Protein AF-A0A962I3P4-F1 (afdb_monomer)

Foldseek 3Di:
DQEEEEDPALVCVLVVVLVLVVSQVPPPHDDYHYHYDPVRVPDDDDDDDRDDHDDDDWFAFDPVLLVVVLVVQLVWQQEEEEFELQLPDPPNQVLVQLLCVQQVHAYEYEPNRPPSYDCPDPSYPYYQDDDPPDLVVLSQQPTQEYEYFGDDPVDPPSFFDDPPGHAYEAEHQDDDPDDNGDDHPGYGHIRRSNSSNSNSVSCGPSHYHDSVVSVD

Nearest PDB structures (foldseek):
  1ozg-assembly1_B  TM=9.060E-01  e=3.592E-16  Klebsiella pneumoniae
  5wdg-assembly1_B  TM=9.053E-01  e=4.211E-15  Klebsiella pneumoniae
  4rjk-assembly3_H-3  TM=8.988E-01  e=5.774E-15  Bacillus subtilis PY79
  7ct6-assembly1_B-2  TM=8.575E-01  e=7.192E-16  Deinococcus metallilatus
  1t9a-assembly1_B  TM=8.119E-01  e=4.362E-12  Saccharomyces cerevisiae

Sequence (216 aa):
TKMAKAVVDASAIPSIISDAFRVAEAERPGAVHLELPEDVAAEMVPEEDPVPRSRARLPQCPEASLDEAAELILAAKHPLLVVGAGANRRPAFEALDDFVRTTRIPFVTTQMGKGAVGGSHDEYLGTAALSEGDYIHKAFRQADLIVNAGHDVVEKPPFLMHQDGPKVIHVNFSQAEIDEVYFPQIELLGEIGTTFVSLTDRLRDKCRHDPSPFYA

Structure (mmCIF, N/CA/C/O backbone):
data_AF-A0A962I3P4-F1
#
_entry.id   AF-A0A962I3P4-F1
#
loop_
_atom_site.group_PDB
_atom_site.id
_atom_site.type_symbol
_atom_site.label_atom_id
_atom_site.label_alt_id
_atom_site.label_comp_id
_atom_site.label_asym_id
_atom_site.label_entity_id
_atom_site.label_seq_id
_atom_site.pdbx_PDB_ins_code
_atom_site.Cartn_x
_atom_site.Cartn_y
_atom_site.Cartn_z
_atom_site.occupancy
_atom_site.B_iso_or_equiv
_atom_site.auth_seq_id
_atom_site.auth_comp_id
_atom_site.auth_asym_id
_atom_site.auth_atom_id
_atom_site.pdbx_PDB_model_num
ATOM 1 N N . THR A 1 1 ? 0.689 -0.643 -20.181 1.00 86.06 1 THR A N 1
ATOM 2 C CA . THR A 1 1 ? 2.144 -0.607 -19.909 1.00 86.06 1 THR A CA 1
ATOM 3 C C . THR A 1 1 ? 2.480 0.731 -19.274 1.00 86.06 1 THR A C 1
ATOM 5 O O . THR A 1 1 ? 1.753 1.685 -19.511 1.00 86.06 1 THR A O 1
ATOM 8 N N . LYS A 1 2 ? 3.525 0.816 -18.442 1.00 93.88 2 LYS A N 1
ATOM 9 C CA . LYS A 1 2 ? 3.990 2.074 -17.824 1.00 93.88 2 LYS A CA 1
ATOM 10 C C . LYS A 1 2 ? 4.840 2.920 -18.769 1.00 93.88 2 LYS A C 1
ATOM 12 O O . LYS A 1 2 ? 4.887 4.135 -18.639 1.00 93.88 2 LYS A O 1
ATOM 17 N N . MET A 1 3 ? 5.512 2.265 -19.710 1.00 95.94 3 MET A N 1
ATOM 18 C CA . MET A 1 3 ? 6.265 2.900 -20.783 1.00 95.94 3 MET A CA 1
ATOM 19 C C . MET A 1 3 ? 6.159 2.036 -22.039 1.00 95.94 3 MET A C 1
ATOM 21 O O . MET A 1 3 ? 6.161 0.807 -21.952 1.00 95.94 3 MET A O 1
ATOM 25 N N . ALA A 1 4 ? 6.057 2.690 -23.191 1.00 97.50 4 ALA A N 1
ATOM 26 C CA . ALA A 1 4 ? 6.209 2.093 -24.509 1.00 97.50 4 ALA A CA 1
ATOM 27 C C . ALA A 1 4 ? 7.163 2.988 -25.309 1.00 97.50 4 ALA A C 1
ATOM 29 O O . ALA A 1 4 ? 6.902 4.187 -25.423 1.00 97.50 4 ALA A O 1
ATOM 30 N N . LYS A 1 5 ? 8.290 2.447 -25.784 1.00 96.50 5 LYS A N 1
ATOM 31 C CA . LYS A 1 5 ? 9.331 3.242 -26.451 1.00 96.50 5 LYS A CA 1
ATOM 32 C C . LYS A 1 5 ? 10.057 2.441 -27.531 1.00 96.50 5 LYS A C 1
ATOM 34 O O . LYS A 1 5 ? 10.494 1.326 -27.271 1.00 96.50 5 LYS A O 1
ATOM 39 N N . ALA A 1 6 ? 10.241 3.040 -28.704 1.00 96.88 6 ALA A N 1
ATOM 40 C CA . ALA A 1 6 ? 11.138 2.520 -29.731 1.00 96.88 6 ALA A CA 1
ATOM 41 C C . ALA A 1 6 ? 12.570 3.026 -29.508 1.00 96.88 6 ALA A C 1
ATOM 43 O O . ALA A 1 6 ? 12.786 4.202 -29.196 1.00 96.8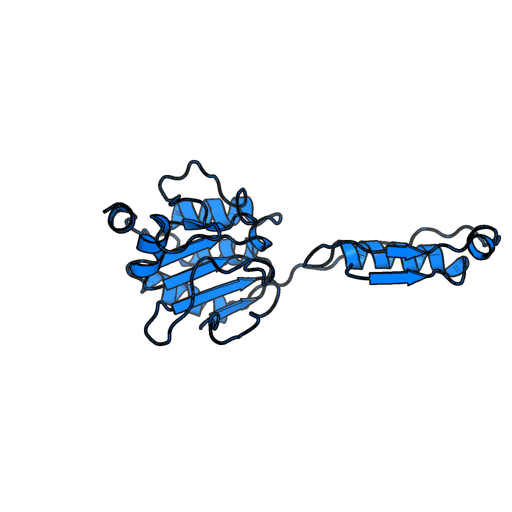8 6 ALA A O 1
ATOM 44 N N . VAL A 1 7 ? 13.544 2.131 -29.646 1.00 96.62 7 VAL A N 1
ATOM 45 C CA . VAL A 1 7 ? 14.970 2.456 -29.640 1.00 96.62 7 VAL A CA 1
ATOM 46 C C . VAL A 1 7 ? 15.341 2.923 -31.042 1.00 96.62 7 VAL A C 1
ATOM 48 O O . VAL A 1 7 ? 15.194 2.176 -31.999 1.00 96.62 7 VAL A O 1
ATOM 51 N N . VAL A 1 8 ? 15.783 4.173 -31.160 1.00 96.06 8 VAL A N 1
ATOM 52 C CA . VAL A 1 8 ? 16.093 4.815 -32.453 1.00 96.06 8 VAL A CA 1
ATOM 53 C C . VAL A 1 8 ? 17.593 5.000 -32.692 1.00 96.06 8 VAL A C 1
ATOM 55 O O . VAL A 1 8 ? 17.976 5.516 -33.731 1.00 96.06 8 VAL A O 1
ATOM 58 N N . ASP A 1 9 ? 18.419 4.643 -31.710 1.00 94.81 9 ASP A N 1
ATOM 59 C CA . ASP A 1 9 ? 19.876 4.781 -31.733 1.00 94.81 9 ASP A CA 1
ATOM 60 C C . ASP A 1 9 ? 20.485 3.696 -30.838 1.00 94.81 9 ASP A C 1
ATOM 62 O O . ASP A 1 9 ? 20.078 3.551 -29.675 1.00 94.81 9 ASP A O 1
ATOM 66 N N . ALA A 1 10 ? 21.442 2.933 -31.370 1.00 94.69 10 ALA A N 1
ATOM 67 C CA . ALA A 1 10 ? 22.053 1.830 -30.639 1.00 94.69 10 ALA A CA 1
ATOM 68 C C . ALA A 1 10 ? 22.869 2.311 -29.434 1.00 94.69 10 ALA A C 1
ATOM 70 O O . ALA A 1 10 ? 22.904 1.631 -28.405 1.00 94.69 10 ALA A O 1
ATOM 71 N N . SER A 1 11 ? 23.455 3.514 -29.503 1.00 93.50 11 SER A N 1
ATOM 72 C CA . SER A 1 11 ? 24.254 4.061 -28.396 1.00 93.50 11 SER A CA 1
ATOM 73 C C . SER A 1 11 ? 23.412 4.347 -27.142 1.00 93.50 11 SER A C 1
ATOM 75 O O . SER A 1 11 ? 23.901 4.290 -26.016 1.00 93.50 11 SER A O 1
ATOM 77 N N . ALA A 1 12 ? 22.103 4.563 -27.308 1.00 92.81 12 ALA A N 1
ATOM 78 C CA . ALA A 1 12 ? 21.184 4.830 -26.208 1.00 92.81 12 ALA A CA 1
ATOM 79 C C . ALA A 1 12 ? 20.701 3.567 -25.469 1.00 92.81 12 ALA A C 1
ATOM 81 O O . ALA A 1 12 ? 20.100 3.701 -24.394 1.00 92.81 12 ALA A O 1
ATOM 82 N N . ILE A 1 13 ? 20.941 2.358 -25.998 1.00 93.62 13 ILE A N 1
ATOM 83 C CA . ILE A 1 13 ? 20.429 1.090 -25.444 1.00 93.62 13 ILE A CA 1
ATOM 84 C C . ILE A 1 13 ? 20.726 0.941 -23.940 1.00 93.62 13 ILE A C 1
ATOM 86 O O . ILE A 1 13 ? 19.769 0.704 -23.193 1.00 93.62 13 ILE A O 1
ATOM 90 N N . PRO A 1 14 ? 21.966 1.138 -23.438 1.00 92.69 14 PRO A N 1
ATOM 91 C CA . PRO A 1 14 ? 22.261 0.968 -22.013 1.00 92.69 14 PRO A CA 1
ATOM 92 C C . PRO A 1 14 ? 21.399 1.866 -21.116 1.00 92.69 14 PRO A C 1
ATOM 94 O O . PRO A 1 14 ? 20.885 1.429 -20.082 1.00 92.69 14 PRO A O 1
ATOM 97 N N . SER A 1 15 ? 21.186 3.116 -21.537 1.00 92.19 15 SER A N 1
ATOM 98 C CA . SER A 1 15 ? 20.381 4.089 -20.795 1.00 92.19 15 SER A CA 1
ATOM 99 C C . SER A 1 15 ? 18.884 3.766 -20.836 1.00 92.19 15 SER A C 1
ATOM 101 O O . SER A 1 15 ? 18.218 3.820 -19.802 1.00 92.19 15 SER A O 1
ATOM 103 N N . ILE A 1 16 ? 18.359 3.369 -22.002 1.00 94.25 16 ILE A N 1
ATOM 104 C CA . ILE A 1 16 ? 16.937 3.050 -22.189 1.00 94.25 16 ILE A CA 1
ATOM 105 C C . ILE A 1 16 ? 16.566 1.797 -21.405 1.00 94.25 16 ILE A C 1
ATOM 107 O O . ILE A 1 16 ? 15.517 1.770 -20.766 1.00 94.25 16 ILE A O 1
ATOM 111 N N . ILE A 1 17 ? 17.426 0.778 -21.416 1.00 93.62 17 ILE A N 1
ATOM 112 C CA . ILE A 1 17 ? 17.210 -0.448 -20.647 1.00 93.62 17 ILE A CA 1
ATOM 113 C C . ILE A 1 17 ? 17.241 -0.145 -19.147 1.00 93.62 17 ILE A C 1
ATOM 115 O O . ILE A 1 17 ? 16.331 -0.557 -18.427 1.00 93.62 17 ILE A O 1
ATOM 119 N N . SER A 1 18 ? 18.228 0.622 -18.671 1.00 92.62 18 SER A N 1
ATOM 120 C CA . SER A 1 18 ? 18.308 1.000 -17.253 1.00 92.62 18 SER A CA 1
ATOM 121 C C . SER A 1 18 ? 17.068 1.786 -16.799 1.00 92.62 18 SER A C 1
ATOM 123 O O . SER A 1 18 ? 16.482 1.491 -15.752 1.00 92.62 18 SER A O 1
ATOM 125 N N . ASP A 1 19 ? 16.587 2.721 -17.624 1.00 92.94 19 ASP A N 1
ATOM 126 C CA . ASP A 1 19 ? 15.357 3.465 -17.346 1.00 92.94 19 ASP A CA 1
ATOM 127 C C . ASP A 1 19 ? 14.102 2.580 -17.409 1.00 92.94 19 ASP A C 1
ATOM 129 O O . ASP A 1 19 ? 13.209 2.710 -16.573 1.00 92.94 19 ASP A O 1
ATOM 133 N N . ALA A 1 20 ? 14.044 1.624 -18.340 1.00 94.75 20 ALA A N 1
ATOM 134 C CA . ALA A 1 20 ? 12.934 0.685 -18.455 1.00 94.75 20 ALA A CA 1
ATOM 135 C C . ALA A 1 20 ? 12.750 -0.160 -17.195 1.00 94.75 20 ALA A C 1
ATOM 137 O O . ALA A 1 20 ? 11.630 -0.249 -16.689 1.00 94.75 20 ALA A O 1
ATOM 138 N N . PHE A 1 21 ? 13.834 -0.713 -16.640 1.00 93.00 21 PHE A N 1
ATOM 139 C CA . PHE A 1 21 ? 13.779 -1.416 -15.355 1.00 93.00 21 PHE A CA 1
ATOM 140 C C . PHE A 1 21 ? 13.366 -0.477 -14.221 1.00 93.00 21 PHE A C 1
ATOM 142 O O . PHE A 1 21 ? 12.498 -0.827 -13.421 1.00 93.00 21 PHE A O 1
ATOM 149 N N . ARG A 1 22 ? 13.909 0.746 -14.185 1.00 91.44 22 ARG A N 1
ATOM 150 C CA . ARG A 1 22 ? 13.528 1.753 -13.186 1.00 91.44 22 ARG A CA 1
ATOM 151 C C . ARG A 1 22 ? 12.027 2.055 -13.222 1.00 91.44 22 ARG A C 1
ATOM 153 O O . ARG A 1 22 ? 11.397 2.098 -12.171 1.00 91.44 22 ARG A O 1
ATOM 160 N N . VAL A 1 23 ? 11.447 2.253 -14.405 1.00 92.88 23 VAL A N 1
ATOM 161 C CA . VAL A 1 23 ? 10.012 2.524 -14.580 1.00 92.88 23 VAL A CA 1
ATOM 162 C C . VAL A 1 23 ? 9.168 1.293 -14.244 1.00 92.88 23 VAL A C 1
ATOM 164 O O . VAL A 1 23 ? 8.139 1.437 -13.578 1.00 92.88 23 VAL A O 1
ATOM 167 N N . ALA A 1 24 ? 9.596 0.103 -14.673 1.00 93.50 24 ALA A N 1
ATOM 168 C CA . ALA A 1 24 ? 8.881 -1.148 -14.433 1.00 93.50 24 ALA A CA 1
ATOM 169 C C . ALA A 1 24 ? 8.790 -1.497 -12.941 1.00 93.50 24 ALA A C 1
ATOM 171 O O . ALA A 1 24 ? 7.745 -1.955 -12.484 1.00 93.50 24 ALA A O 1
ATOM 172 N N . GLU A 1 25 ? 9.863 -1.250 -12.187 1.00 89.25 25 GLU A N 1
ATOM 173 C CA . GLU A 1 25 ? 9.953 -1.543 -10.754 1.00 89.25 25 GLU A CA 1
ATOM 174 C C . GLU A 1 25 ? 9.433 -0.412 -9.858 1.00 89.25 25 GLU A C 1
ATOM 176 O O . GLU A 1 25 ? 9.102 -0.661 -8.701 1.00 89.25 25 GLU A O 1
ATOM 181 N N . ALA A 1 26 ? 9.370 0.830 -10.353 1.00 87.62 26 ALA A N 1
ATOM 182 C CA . ALA A 1 26 ? 8.834 1.952 -9.585 1.00 87.62 26 ALA A CA 1
ATOM 183 C C . ALA A 1 26 ? 7.371 1.714 -9.194 1.00 87.62 26 ALA A C 1
ATOM 185 O O . ALA A 1 26 ? 6.606 1.117 -9.951 1.00 87.62 26 ALA A O 1
ATOM 186 N N . GLU A 1 27 ? 6.953 2.258 -8.056 1.00 85.12 27 GLU A N 1
ATOM 187 C CA . GLU A 1 27 ? 5.585 2.100 -7.571 1.00 85.12 27 GLU A CA 1
ATOM 188 C C . GLU A 1 27 ? 4.563 2.857 -8.440 1.00 85.12 27 GLU A C 1
ATOM 190 O O . GLU A 1 27 ? 4.788 4.006 -8.815 1.00 85.12 27 GLU A O 1
ATOM 195 N N . ARG A 1 28 ? 3.436 2.251 -8.836 1.00 85.06 28 ARG A N 1
ATOM 196 C CA . ARG A 1 28 ? 3.107 0.808 -8.769 1.00 85.06 28 ARG A CA 1
ATOM 197 C C . ARG A 1 28 ? 3.860 0.022 -9.864 1.00 85.06 28 ARG A C 1
ATOM 199 O O . ARG A 1 28 ? 3.936 0.552 -10.979 1.00 85.06 28 ARG A O 1
ATOM 206 N N . PRO A 1 29 ? 4.404 -1.191 -9.613 1.00 88.06 29 PRO A N 1
ATOM 207 C CA . PRO A 1 29 ? 5.124 -1.945 -10.637 1.00 88.06 29 PRO A CA 1
ATOM 208 C C . PRO A 1 29 ? 4.247 -2.282 -11.840 1.00 88.06 29 PRO A C 1
ATOM 210 O O . PRO A 1 29 ? 3.037 -2.469 -11.713 1.00 88.06 29 PRO A O 1
ATOM 213 N N . GLY A 1 30 ? 4.850 -2.387 -13.022 1.00 92.12 30 GLY A N 1
ATOM 214 C CA . GLY A 1 30 ? 4.090 -2.691 -14.229 1.00 92.12 30 GLY A CA 1
ATOM 215 C C . GLY A 1 30 ? 4.939 -2.898 -15.474 1.00 92.12 30 GLY A C 1
ATOM 216 O O . GLY A 1 30 ? 6.118 -2.566 -15.519 1.00 92.12 30 GLY A O 1
ATOM 217 N N .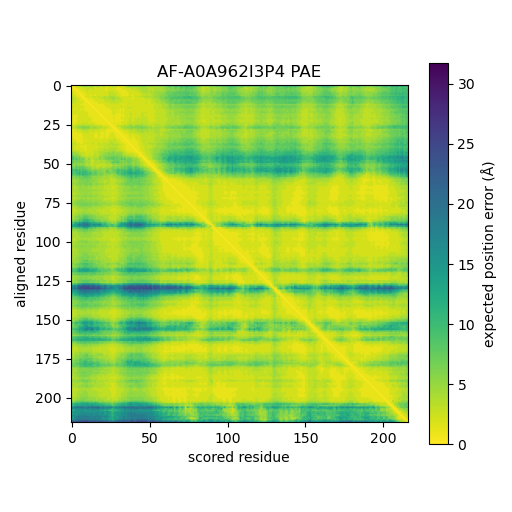 ALA A 1 31 ? 4.313 -3.453 -16.510 1.00 95.88 31 ALA A N 1
ATOM 218 C CA . ALA A 1 31 ? 5.000 -3.822 -17.742 1.00 95.88 31 ALA A CA 1
ATOM 219 C C . ALA A 1 31 ? 5.504 -2.603 -18.529 1.00 95.88 31 ALA A C 1
ATOM 221 O O . ALA A 1 31 ? 4.794 -1.601 -18.665 1.00 95.88 31 ALA A O 1
ATOM 222 N N . VAL A 1 32 ? 6.686 -2.740 -19.123 1.00 97.88 32 VAL A N 1
ATOM 223 C CA . VAL A 1 32 ? 7.283 -1.800 -20.076 1.00 97.88 32 VAL A CA 1
ATOM 224 C C . VAL A 1 32 ? 7.461 -2.510 -21.416 1.00 97.88 32 VAL A C 1
ATOM 226 O O . VAL A 1 32 ? 7.785 -3.693 -21.447 1.00 97.88 32 VAL A O 1
ATOM 229 N N . HIS A 1 33 ? 7.230 -1.792 -22.512 1.00 97.94 33 HIS A N 1
ATOM 230 C CA . HIS A 1 33 ? 7.389 -2.281 -23.880 1.00 97.94 33 HIS A CA 1
ATOM 231 C C . HIS A 1 33 ? 8.511 -1.512 -24.577 1.00 97.94 33 HIS A C 1
ATOM 233 O O . HIS A 1 33 ? 8.468 -0.281 -24.632 1.00 97.94 33 HIS A O 1
ATOM 239 N N . LEU A 1 34 ? 9.509 -2.231 -25.087 1.00 97.69 34 LEU A N 1
ATOM 240 C CA . LEU A 1 34 ? 10.603 -1.661 -25.867 1.00 97.69 34 LEU A CA 1
ATOM 241 C C . LEU A 1 34 ? 10.613 -2.279 -27.259 1.00 97.69 34 LEU A C 1
ATOM 243 O O . LEU A 1 34 ? 10.621 -3.501 -27.392 1.00 97.69 34 LEU A O 1
ATOM 247 N N . GLU A 1 35 ? 10.638 -1.432 -28.279 1.00 97.75 35 GLU A N 1
ATOM 248 C CA . GLU A 1 35 ? 10.770 -1.857 -29.672 1.00 97.75 35 GLU A CA 1
ATOM 249 C C . GLU A 1 35 ? 12.213 -1.643 -30.110 1.00 97.75 35 GLU A C 1
ATOM 251 O O . GLU A 1 35 ? 12.745 -0.543 -29.963 1.00 97.75 35 GLU A O 1
ATOM 256 N N . LEU A 1 36 ? 12.844 -2.695 -30.629 1.00 97.19 36 LEU A N 1
ATOM 257 C CA . LEU A 1 36 ? 14.205 -2.659 -31.149 1.00 97.19 36 LEU A CA 1
ATOM 258 C C . LEU A 1 36 ? 14.157 -2.951 -32.659 1.00 97.19 36 LEU A C 1
ATOM 260 O O . LEU A 1 36 ? 13.995 -4.115 -33.033 1.00 97.19 36 LEU A O 1
ATOM 264 N N . PRO A 1 37 ? 14.233 -1.915 -33.514 1.00 97.75 37 PRO A N 1
ATOM 265 C CA . PRO A 1 37 ? 14.316 -2.075 -34.962 1.00 97.75 37 PRO A CA 1
ATOM 266 C C . PRO A 1 37 ? 15.548 -2.887 -35.382 1.00 97.75 37 PRO A C 1
ATOM 268 O O . PRO A 1 37 ? 16.594 -2.817 -34.737 1.00 97.75 37 PRO A O 1
ATOM 271 N N . GLU A 1 38 ? 15.427 -3.662 -36.462 1.00 97.81 38 GLU A N 1
ATOM 272 C CA . GLU A 1 38 ? 16.506 -4.532 -36.959 1.00 97.81 38 GLU A CA 1
ATOM 273 C C . GLU A 1 38 ? 17.726 -3.732 -37.431 1.00 97.81 38 GLU A C 1
ATOM 275 O O . GLU A 1 38 ? 18.860 -4.132 -37.180 1.00 97.81 38 GLU A O 1
ATOM 280 N N . ASP A 1 39 ? 17.496 -2.587 -38.073 1.00 96.56 39 ASP A N 1
ATOM 281 C CA . ASP A 1 39 ? 18.542 -1.672 -38.521 1.00 96.56 39 ASP A CA 1
ATOM 282 C C . ASP A 1 39 ? 19.342 -1.116 -37.340 1.00 96.56 39 ASP A C 1
ATOM 284 O O . ASP A 1 39 ? 20.567 -1.191 -37.362 1.00 96.56 39 ASP A O 1
ATOM 288 N N . VAL A 1 40 ? 18.661 -0.684 -36.275 1.00 96.19 40 VAL A N 1
ATOM 289 C CA . VAL A 1 40 ? 19.307 -0.209 -35.039 1.00 96.19 40 VAL A CA 1
ATOM 290 C C . VAL A 1 40 ? 20.038 -1.348 -34.322 1.00 96.19 40 VAL A C 1
ATOM 292 O O . VAL A 1 40 ? 21.148 -1.169 -33.833 1.00 96.19 40 VAL A O 1
ATOM 295 N N . ALA A 1 41 ? 19.458 -2.551 -34.278 1.00 94.00 41 ALA A N 1
ATOM 296 C CA . ALA A 1 41 ? 20.103 -3.720 -33.674 1.00 94.00 41 ALA A CA 1
ATOM 297 C C . ALA A 1 41 ? 21.390 -4.151 -34.403 1.00 94.00 41 ALA A C 1
ATOM 299 O O . ALA A 1 41 ? 22.241 -4.805 -33.799 1.00 94.00 41 ALA A O 1
ATOM 300 N N . ALA A 1 42 ? 21.518 -3.819 -35.691 1.00 96.00 42 ALA A N 1
ATOM 301 C CA . ALA A 1 42 ? 22.680 -4.134 -36.515 1.00 96.00 42 ALA A CA 1
ATOM 302 C C . ALA A 1 42 ? 23.802 -3.079 -36.432 1.00 96.00 42 ALA A C 1
ATOM 304 O O . ALA A 1 42 ? 24.888 -3.304 -36.974 1.00 96.00 42 ALA A O 1
ATOM 305 N N . GLU A 1 43 ? 23.566 -1.933 -35.787 1.00 95.31 43 GLU A N 1
ATOM 306 C CA . GLU A 1 43 ? 24.570 -0.879 -35.633 1.00 95.31 43 GLU A CA 1
ATOM 307 C C . GLU A 1 43 ? 25.721 -1.318 -34.716 1.00 95.31 43 GLU A C 1
ATOM 309 O O . GLU A 1 43 ? 25.531 -1.922 -33.661 1.00 95.31 43 GLU A O 1
ATOM 314 N N . MET A 1 44 ? 26.949 -0.969 -35.107 1.00 95.06 44 MET A N 1
ATOM 315 C CA . MET A 1 44 ? 28.146 -1.235 -34.312 1.00 95.06 44 MET A CA 1
ATOM 316 C C . MET A 1 44 ? 28.488 -0.009 -33.469 1.00 95.06 44 MET A C 1
ATOM 318 O O . MET A 1 44 ? 28.875 1.030 -34.007 1.00 95.06 44 MET A O 1
ATOM 322 N N . VAL A 1 45 ? 28.401 -0.151 -32.149 1.00 93.31 45 VAL A N 1
ATOM 323 C CA . VAL A 1 45 ? 28.767 0.882 -31.170 1.00 93.31 45 VAL A CA 1
ATOM 324 C C . VAL A 1 45 ? 29.892 0.384 -30.257 1.00 93.31 45 VAL A C 1
ATOM 326 O O . VAL A 1 45 ? 30.084 -0.830 -30.137 1.00 93.31 45 VAL A O 1
ATOM 329 N N . PRO A 1 46 ? 30.677 1.282 -29.633 1.00 92.75 46 PRO A N 1
ATOM 330 C CA . PRO A 1 46 ? 31.610 0.891 -28.583 1.00 92.75 46 PRO A CA 1
ATOM 331 C C . PRO A 1 46 ? 30.897 0.125 -27.465 1.00 92.75 46 PRO A C 1
ATOM 333 O O . PRO A 1 46 ? 29.749 0.414 -27.137 1.00 92.75 46 PRO A O 1
ATOM 336 N N . GLU A 1 47 ? 31.586 -0.845 -26.873 1.00 87.94 47 GLU A N 1
ATOM 337 C CA . GLU A 1 47 ? 31.073 -1.550 -25.702 1.00 87.94 47 GLU A CA 1
ATOM 338 C C . GLU A 1 47 ? 31.052 -0.596 -24.500 1.00 87.94 47 GLU A C 1
ATOM 340 O O . GLU A 1 47 ? 32.082 -0.028 -24.128 1.00 87.94 47 GLU A O 1
ATOM 345 N N . GLU A 1 48 ? 29.872 -0.416 -23.908 1.00 86.94 48 GLU A N 1
ATOM 346 C CA . GLU A 1 48 ? 29.660 0.399 -22.714 1.00 86.94 48 GLU A CA 1
ATOM 347 C C . GLU A 1 48 ? 29.018 -0.436 -21.606 1.00 86.94 48 GLU A C 1
ATOM 349 O O . GLU A 1 48 ? 28.139 -1.269 -21.851 1.00 86.94 48 GLU A O 1
ATOM 354 N N . ASP A 1 49 ? 29.430 -0.181 -20.365 1.00 87.31 49 ASP A N 1
ATOM 355 C CA . ASP A 1 49 ? 28.796 -0.789 -19.203 1.00 87.31 49 ASP A CA 1
ATOM 356 C C . ASP A 1 49 ? 27.337 -0.313 -19.065 1.00 87.31 49 ASP A C 1
ATOM 358 O O . ASP A 1 49 ? 27.032 0.864 -19.296 1.00 87.31 49 ASP A O 1
ATOM 362 N N . PRO A 1 50 ? 26.412 -1.181 -18.612 1.00 85.38 50 PRO A N 1
ATOM 363 C CA . PRO A 1 50 ? 25.059 -0.762 -18.279 1.00 85.38 50 PRO A CA 1
ATOM 364 C C . PRO A 1 50 ? 25.055 0.392 -17.274 1.00 85.38 50 PRO A C 1
ATOM 366 O O . PRO A 1 50 ? 25.768 0.358 -16.267 1.00 85.38 50 PRO A O 1
ATOM 369 N N . VAL A 1 51 ? 24.183 1.381 -17.497 1.00 89.31 51 VAL A N 1
ATOM 370 C CA . VAL A 1 51 ? 24.019 2.505 -16.565 1.00 89.31 51 VAL A CA 1
ATOM 371 C C . VAL A 1 51 ? 23.639 1.957 -15.180 1.00 89.31 51 VAL A C 1
ATOM 373 O O . VAL A 1 51 ? 22.589 1.308 -15.059 1.00 89.31 51 VAL A O 1
ATOM 376 N N . PRO A 1 52 ? 24.444 2.215 -14.127 1.00 88.19 52 PRO A N 1
ATOM 377 C CA . PRO A 1 52 ? 24.189 1.683 -12.797 1.00 88.19 52 PRO A CA 1
ATOM 378 C C . PRO A 1 52 ? 22.818 2.089 -12.261 1.00 88.19 52 PRO A C 1
ATOM 380 O O . PRO A 1 52 ? 22.375 3.230 -12.404 1.00 88.19 52 PRO A O 1
ATOM 383 N N . ARG A 1 53 ? 22.160 1.157 -11.569 1.00 84.50 53 ARG A N 1
ATOM 384 C CA . ARG A 1 53 ? 20.854 1.404 -10.957 1.00 84.50 53 ARG A CA 1
ATOM 385 C C . ARG A 1 53 ? 20.944 2.513 -9.903 1.00 84.50 53 ARG A C 1
ATOM 387 O O . ARG A 1 53 ? 21.730 2.424 -8.957 1.00 84.50 53 ARG A O 1
ATOM 394 N N . SER A 1 54 ? 20.066 3.510 -10.009 1.00 81.25 54 SER A N 1
ATOM 395 C CA . SER A 1 54 ? 19.901 4.525 -8.964 1.00 81.25 54 SER A CA 1
ATOM 396 C C . SER A 1 54 ? 19.346 3.910 -7.675 1.00 81.25 54 SER A C 1
ATOM 398 O O . SER A 1 54 ? 18.418 3.097 -7.698 1.00 81.25 54 SER A O 1
ATOM 400 N N . ARG A 1 55 ? 19.900 4.317 -6.530 1.00 80.50 55 ARG A N 1
ATOM 401 C CA . ARG A 1 55 ? 19.399 3.937 -5.204 1.00 80.50 55 ARG A CA 1
ATOM 402 C C . ARG A 1 55 ? 18.385 4.978 -4.738 1.00 80.50 55 ARG A C 1
ATOM 404 O O . ARG A 1 55 ? 18.770 6.031 -4.238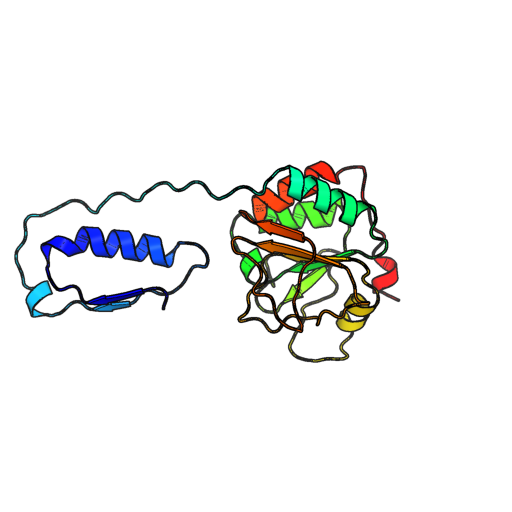 1.00 80.50 55 ARG A O 1
ATOM 411 N N . ALA A 1 56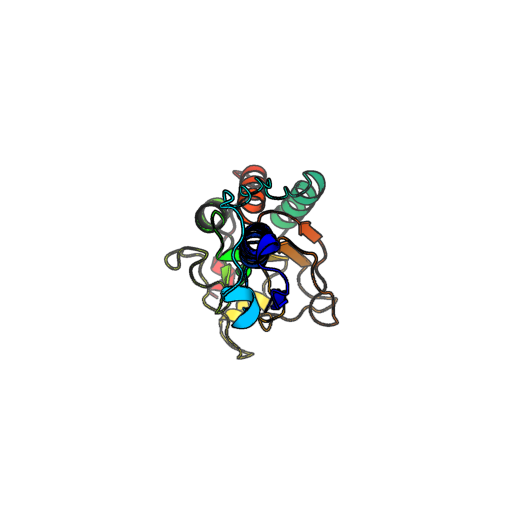 ? 17.098 4.676 -4.882 1.00 79.25 56 ALA A N 1
ATOM 412 C CA . ALA A 1 56 ? 16.030 5.479 -4.296 1.00 79.25 56 ALA A CA 1
ATOM 413 C C . ALA A 1 56 ? 15.733 5.006 -2.865 1.00 79.25 56 ALA A C 1
ATOM 415 O O . ALA A 1 56 ? 15.688 3.804 -2.600 1.00 79.25 56 ALA A O 1
ATOM 416 N N . ARG A 1 57 ? 15.526 5.952 -1.944 1.00 81.19 57 ARG A N 1
ATOM 417 C CA . ARG A 1 57 ? 14.918 5.650 -0.642 1.00 81.19 57 ARG A CA 1
ATOM 418 C C . ARG A 1 57 ? 13.407 5.623 -0.812 1.00 81.19 57 ARG A C 1
ATOM 420 O O . ARG A 1 57 ? 12.863 6.427 -1.567 1.00 81.19 57 ARG A O 1
ATOM 427 N N . LEU A 1 58 ? 12.752 4.705 -0.114 1.00 83.00 58 LEU A N 1
ATOM 428 C CA . LEU A 1 58 ? 11.297 4.650 -0.098 1.00 83.00 58 LEU A CA 1
ATOM 429 C C . LEU A 1 58 ? 10.754 5.862 0.682 1.00 83.00 58 LEU A C 1
ATOM 431 O O . LEU A 1 58 ? 11.393 6.285 1.653 1.00 83.00 58 LEU A O 1
ATOM 435 N N . PRO A 1 59 ? 9.629 6.455 0.245 1.00 88.38 59 PRO A N 1
ATOM 436 C CA . PRO A 1 59 ? 9.028 7.590 0.931 1.00 88.38 59 PRO A CA 1
ATOM 437 C C . PRO A 1 59 ? 8.552 7.181 2.329 1.00 88.38 59 PRO A C 1
ATOM 439 O O . PRO A 1 59 ? 8.063 6.069 2.523 1.00 88.38 59 PRO A O 1
ATOM 442 N N . GLN A 1 60 ? 8.683 8.089 3.294 1.00 92.06 60 GLN A N 1
ATOM 443 C CA . GLN A 1 60 ? 8.204 7.898 4.663 1.00 92.06 60 GLN A CA 1
ATOM 444 C C . GLN A 1 60 ? 6.983 8.778 4.914 1.00 92.06 60 GLN A C 1
ATOM 446 O O . GLN A 1 60 ? 6.978 9.946 4.520 1.00 92.06 60 GLN A O 1
ATOM 451 N N . CYS A 1 61 ? 5.978 8.215 5.584 1.00 96.00 61 CYS A N 1
ATOM 452 C CA . CYS A 1 61 ? 4.801 8.965 5.994 1.00 96.00 61 CYS A CA 1
ATOM 453 C C . CYS A 1 61 ? 5.187 10.031 7.035 1.00 96.00 61 CYS A C 1
ATOM 455 O O . CYS A 1 61 ? 5.928 9.713 7.969 1.00 96.00 61 CYS A O 1
ATOM 457 N N . PRO A 1 62 ? 4.700 11.281 6.918 1.00 96.69 62 PRO A N 1
ATOM 458 C CA . PRO A 1 62 ? 4.934 12.305 7.930 1.00 96.69 62 PRO A CA 1
ATOM 459 C C . PRO A 1 62 ? 4.434 11.882 9.319 1.00 96.69 62 PRO A C 1
ATOM 461 O O . PRO A 1 62 ? 3.325 11.364 9.453 1.00 96.69 62 PRO A O 1
ATOM 464 N N . GLU A 1 63 ? 5.223 12.168 10.361 1.00 97.38 63 GLU A N 1
ATOM 465 C CA . GLU A 1 63 ? 4.898 11.808 11.755 1.00 97.38 63 GLU A CA 1
ATOM 466 C C . GLU A 1 63 ? 3.562 12.406 12.222 1.00 97.38 63 GLU A C 1
ATOM 468 O O . GLU A 1 63 ? 2.782 11.716 12.866 1.00 97.38 63 GLU A O 1
ATOM 473 N N . ALA A 1 64 ? 3.249 13.646 11.830 1.00 97.31 64 ALA A N 1
ATOM 474 C CA . ALA A 1 64 ? 1.988 14.293 12.202 1.00 97.31 64 ALA A CA 1
ATOM 475 C C . ALA A 1 64 ? 0.755 13.548 11.655 1.00 97.31 64 ALA A C 1
ATOM 477 O O . ALA A 1 64 ? -0.237 13.403 12.361 1.00 97.31 64 ALA A O 1
ATOM 478 N N . SER A 1 65 ? 0.830 13.031 10.423 1.00 97.69 65 SER A N 1
ATOM 479 C CA . SER A 1 65 ? -0.249 12.231 9.829 1.00 97.69 65 SER A CA 1
ATOM 480 C C . SER A 1 65 ? -0.383 10.872 10.523 1.00 97.69 65 SER A C 1
ATOM 482 O O . SER A 1 65 ? -1.494 10.395 10.742 1.00 97.69 65 SER A O 1
ATOM 484 N N . LEU A 1 66 ? 0.744 10.261 10.911 1.00 98.31 66 LEU A N 1
ATOM 485 C CA . LEU A 1 66 ? 0.762 9.022 11.697 1.00 98.31 66 LEU A CA 1
ATOM 486 C C . LEU A 1 66 ? 0.131 9.212 13.083 1.00 98.31 66 LEU A C 1
ATOM 488 O O . LEU A 1 66 ? -0.611 8.339 13.531 1.00 98.31 66 LEU A O 1
ATOM 492 N N . ASP A 1 67 ? 0.417 10.332 13.750 1.00 98.06 67 ASP A N 1
ATOM 493 C CA . ASP A 1 67 ? -0.166 10.678 15.050 1.00 98.06 67 ASP A CA 1
ATOM 494 C C . ASP A 1 67 ? -1.687 10.860 14.940 1.00 98.06 67 ASP A C 1
ATOM 496 O O . ASP A 1 67 ? -2.433 10.233 15.691 1.00 98.06 67 ASP A O 1
ATOM 500 N N . GLU A 1 68 ? -2.154 11.621 13.945 1.00 98.19 68 GLU A N 1
ATOM 501 C CA . GLU A 1 68 ? -3.585 11.847 13.698 1.00 98.19 68 GLU A CA 1
ATOM 502 C C . GLU A 1 68 ? -4.337 10.535 13.395 1.00 98.19 68 GLU A C 1
ATOM 504 O O . GLU A 1 68 ? -5.411 10.268 13.942 1.00 98.19 68 GLU A O 1
ATOM 509 N N . ALA A 1 69 ? -3.752 9.663 12.568 1.00 98.38 69 ALA A N 1
ATOM 510 C CA . ALA A 1 69 ? -4.320 8.348 12.287 1.00 98.38 69 ALA A CA 1
ATOM 511 C C . ALA A 1 69 ? -4.353 7.446 13.529 1.00 98.38 69 ALA A C 1
ATOM 513 O O . ALA A 1 69 ? -5.347 6.752 13.752 1.00 98.38 69 ALA A O 1
ATOM 514 N N . ALA A 1 70 ? -3.301 7.455 14.351 1.00 98.19 70 ALA A N 1
ATOM 515 C CA . ALA A 1 70 ? -3.267 6.679 15.585 1.00 98.19 70 ALA A CA 1
ATOM 516 C C . ALA A 1 70 ? -4.339 7.149 16.583 1.00 98.19 70 ALA A C 1
ATOM 518 O O . ALA A 1 70 ? -4.996 6.313 17.203 1.00 98.19 70 ALA A O 1
ATOM 519 N N . GLU A 1 71 ? -4.569 8.459 16.702 1.00 97.69 71 GLU A N 1
ATOM 520 C CA . GLU A 1 71 ? -5.652 9.015 17.523 1.00 97.69 71 GLU A CA 1
ATOM 521 C C . GLU A 1 71 ? -7.034 8.555 17.044 1.00 97.69 71 GLU A C 1
ATOM 523 O O . GLU A 1 71 ? -7.854 8.127 17.861 1.00 97.69 71 GLU A O 1
ATOM 528 N N . LEU A 1 72 ? -7.286 8.569 15.728 1.00 97.62 72 LEU A N 1
ATOM 529 C CA . LEU A 1 72 ? -8.537 8.043 15.175 1.00 97.62 72 LEU A CA 1
ATOM 530 C C . LEU A 1 72 ? -8.712 6.548 15.453 1.00 97.62 72 LEU A C 1
ATOM 532 O O . LEU A 1 72 ? -9.809 6.135 15.828 1.00 97.62 72 LEU A O 1
ATOM 536 N N . ILE A 1 73 ? -7.654 5.745 15.297 1.00 98.00 73 ILE A N 1
ATOM 537 C CA . ILE A 1 73 ? -7.701 4.301 15.569 1.00 98.00 73 ILE A CA 1
ATOM 538 C C . ILE A 1 73 ? -8.009 4.037 17.047 1.00 98.00 73 ILE A C 1
ATOM 540 O O . ILE A 1 73 ? -8.854 3.201 17.349 1.00 98.00 73 ILE A O 1
ATOM 544 N N . LEU A 1 74 ? -7.390 4.781 17.969 1.00 97.12 74 LEU A N 1
ATOM 545 C CA . LEU A 1 74 ? -7.646 4.649 19.408 1.00 97.12 74 LEU A CA 1
ATOM 546 C C . LEU A 1 74 ? -9.072 5.051 19.807 1.00 97.12 74 LEU A C 1
ATOM 548 O O . LEU A 1 74 ? -9.611 4.516 20.775 1.00 97.12 74 LEU A O 1
ATOM 552 N N . ALA A 1 75 ? -9.676 5.999 19.088 1.00 96.50 75 ALA A N 1
ATOM 553 C CA . ALA A 1 75 ? -11.039 6.457 19.344 1.00 96.50 75 ALA A CA 1
ATOM 554 C C . ALA A 1 75 ? -12.122 5.551 18.727 1.00 96.50 75 ALA A C 1
ATOM 556 O O . ALA A 1 75 ? -13.286 5.639 19.132 1.00 96.50 75 ALA A O 1
ATOM 557 N N . ALA A 1 76 ? -11.766 4.709 17.753 1.00 96.62 76 ALA A N 1
ATOM 558 C CA . ALA A 1 76 ? -12.697 3.828 17.058 1.00 96.62 76 ALA A CA 1
ATOM 559 C C . ALA A 1 76 ? -13.194 2.695 17.966 1.00 96.62 76 ALA A C 1
ATOM 561 O O . ALA A 1 76 ? -12.429 2.072 18.702 1.00 96.62 76 ALA A O 1
ATOM 562 N N . LYS A 1 77 ? -14.489 2.386 17.899 1.00 94.62 77 LYS A N 1
ATOM 563 C CA . LYS A 1 77 ? -15.087 1.254 18.622 1.00 94.62 77 LYS A CA 1
ATOM 564 C C . LYS A 1 77 ? -15.012 -0.027 17.804 1.00 94.62 77 LYS A C 1
ATOM 566 O O . LYS A 1 77 ? -14.767 -1.095 18.365 1.00 94.62 77 LYS A O 1
ATOM 571 N N . HIS A 1 78 ? -15.200 0.087 16.494 1.00 95.31 78 HIS A N 1
ATOM 572 C CA . HIS A 1 78 ? -15.237 -1.019 15.548 1.00 95.31 78 HIS A CA 1
ATOM 573 C C . HIS A 1 78 ? -14.342 -0.704 14.339 1.00 95.31 78 HIS A C 1
ATOM 575 O O . HIS A 1 78 ? -14.840 -0.590 13.217 1.00 95.31 78 HIS A O 1
ATOM 581 N N . PRO A 1 79 ? -13.018 -0.547 14.528 1.00 97.19 79 PRO A N 1
ATOM 582 C CA . PRO A 1 79 ? -12.120 -0.381 13.399 1.00 97.19 79 PRO A CA 1
ATOM 583 C C . PRO A 1 79 ? -12.065 -1.658 12.558 1.00 97.19 79 PRO A C 1
ATOM 585 O O . PRO A 1 79 ? -12.095 -2.773 13.083 1.00 97.19 79 PRO A O 1
ATOM 588 N N . LEU A 1 80 ? -11.932 -1.481 11.249 1.00 96.88 80 LEU A N 1
ATOM 589 C CA . LEU A 1 80 ? -11.781 -2.557 10.281 1.00 96.88 80 LEU A CA 1
ATOM 590 C C . LEU A 1 80 ? -10.588 -2.265 9.368 1.00 96.88 80 LEU A C 1
ATOM 592 O O . LEU A 1 80 ? -10.508 -1.201 8.754 1.00 96.88 80 LEU A O 1
ATOM 596 N N . LEU A 1 81 ? -9.670 -3.220 9.246 1.00 97.44 81 LEU A N 1
ATOM 597 C CA . LEU A 1 81 ? -8.576 -3.150 8.281 1.00 97.44 81 LEU A CA 1
ATOM 598 C C . LEU A 1 81 ? -9.031 -3.746 6.940 1.00 97.44 81 LEU A C 1
ATOM 600 O O . LEU A 1 81 ? -9.517 -4.873 6.868 1.00 97.44 81 LEU A O 1
ATOM 604 N N . VAL A 1 82 ? -8.844 -3.001 5.858 1.00 95.81 82 VAL A N 1
ATOM 605 C CA . VAL A 1 82 ? -9.059 -3.464 4.485 1.00 95.81 82 VAL A CA 1
ATOM 606 C C . VAL A 1 82 ? -7.706 -3.561 3.810 1.00 95.81 82 VAL A C 1
ATOM 608 O O . VAL A 1 82 ? -6.966 -2.584 3.753 1.00 95.81 82 VAL A O 1
ATOM 611 N N . VAL A 1 83 ? -7.377 -4.744 3.303 1.00 95.50 83 VAL A N 1
ATOM 612 C CA . VAL A 1 83 ? -6.078 -5.030 2.690 1.00 95.50 83 VAL A CA 1
ATOM 613 C C . VAL A 1 83 ? -6.256 -5.188 1.182 1.00 95.50 83 VAL A C 1
ATOM 615 O O . VAL A 1 83 ? -6.822 -6.184 0.726 1.00 95.50 83 VAL A O 1
ATOM 618 N N . GLY A 1 84 ? -5.806 -4.184 0.427 1.00 93.69 84 GLY A N 1
ATOM 619 C CA . GLY A 1 84 ? -5.877 -4.095 -1.034 1.00 93.69 84 GLY A CA 1
ATOM 620 C C . GLY A 1 84 ? -4.637 -4.631 -1.757 1.00 93.69 84 GLY A C 1
ATOM 621 O O . GLY A 1 84 ? -3.668 -5.073 -1.134 1.00 93.69 84 GLY A O 1
ATOM 622 N N . ALA A 1 85 ? -4.639 -4.563 -3.090 1.00 91.00 85 ALA A N 1
ATOM 623 C CA . ALA A 1 85 ? -3.561 -5.046 -3.960 1.00 91.00 85 ALA A CA 1
ATOM 624 C C . ALA A 1 85 ? -2.197 -4.454 -3.601 1.00 91.00 85 ALA A C 1
ATOM 626 O O . ALA A 1 85 ? -1.169 -5.130 -3.632 1.00 91.00 85 ALA A O 1
ATOM 627 N N . GLY A 1 86 ? -2.182 -3.175 -3.240 1.00 89.94 86 GLY A N 1
ATOM 628 C CA . GLY A 1 86 ? -0.965 -2.457 -2.924 1.00 89.94 86 GLY A CA 1
ATOM 629 C C . GLY A 1 86 ? -0.259 -2.940 -1.658 1.00 89.94 86 GLY A C 1
ATOM 630 O O . GLY A 1 86 ? 0.935 -2.688 -1.502 1.00 89.94 86 GLY A O 1
ATOM 631 N N . ALA A 1 87 ? -0.958 -3.657 -0.780 1.00 91.38 87 ALA A N 1
ATOM 632 C CA . ALA A 1 87 ? -0.379 -4.242 0.420 1.00 91.38 87 ALA A CA 1
ATOM 633 C C . ALA A 1 87 ? 0.432 -5.521 0.135 1.00 91.38 87 ALA A C 1
ATOM 635 O O . ALA A 1 87 ? 1.195 -5.959 0.988 1.00 91.38 87 ALA A O 1
ATOM 636 N N . ASN A 1 88 ? 0.349 -6.099 -1.070 1.00 85.75 88 ASN A N 1
ATOM 637 C CA . ASN A 1 88 ? 1.099 -7.302 -1.463 1.00 85.75 88 ASN A CA 1
ATOM 638 C C . ASN A 1 88 ? 2.575 -7.030 -1.836 1.00 85.75 88 ASN A C 1
ATOM 640 O O . ASN A 1 88 ? 3.192 -7.748 -2.626 1.00 85.75 88 ASN A O 1
ATOM 644 N N . ARG A 1 89 ? 3.166 -5.978 -1.265 1.00 79.19 89 ARG A N 1
ATOM 645 C CA . ARG A 1 89 ? 4.543 -5.538 -1.522 1.00 79.19 89 ARG A CA 1
ATOM 646 C C . ARG A 1 89 ? 5.440 -5.925 -0.355 1.00 79.19 89 ARG A C 1
ATOM 648 O O . ARG A 1 89 ? 5.006 -5.927 0.790 1.00 79.19 89 ARG A O 1
ATOM 655 N N . ARG A 1 90 ? 6.718 -6.222 -0.602 1.00 68.25 90 ARG A N 1
ATOM 656 C CA . ARG A 1 90 ? 7.693 -6.330 0.499 1.00 68.25 90 ARG A CA 1
ATOM 657 C C . ARG A 1 90 ? 8.165 -4.928 0.901 1.00 68.25 90 ARG A C 1
ATOM 659 O O . ARG A 1 90 ? 8.490 -4.167 -0.007 1.00 68.25 90 ARG A O 1
ATOM 666 N N . PRO A 1 91 ? 8.262 -4.604 2.206 1.00 73.81 91 PRO A N 1
ATOM 667 C CA . PRO A 1 91 ? 8.139 -5.476 3.388 1.00 73.81 91 PRO A CA 1
ATOM 668 C C . PRO A 1 91 ? 6.755 -5.471 4.092 1.00 73.81 91 PRO A C 1
ATOM 670 O O . PRO A 1 91 ? 6.680 -5.778 5.278 1.00 73.81 91 PRO A O 1
ATOM 673 N N . ALA A 1 92 ? 5.651 -5.148 3.411 1.00 88.62 92 ALA A N 1
ATOM 674 C CA . ALA A 1 92 ? 4.351 -4.929 4.058 1.00 88.62 92 ALA A CA 1
ATOM 675 C C . ALA A 1 92 ? 3.762 -6.154 4.786 1.00 88.62 92 ALA A C 1
ATOM 677 O O . ALA A 1 92 ? 3.050 -5.960 5.766 1.00 88.62 92 ALA A O 1
ATOM 678 N N . PHE A 1 93 ? 4.090 -7.388 4.377 1.00 91.94 93 PHE A N 1
ATOM 679 C CA . PHE A 1 93 ? 3.565 -8.602 5.021 1.00 91.94 93 PHE A CA 1
ATOM 680 C C . PHE A 1 93 ? 3.849 -8.659 6.527 1.00 91.94 93 PHE A C 1
ATOM 682 O O . PHE A 1 93 ? 2.925 -8.775 7.324 1.00 91.94 93 PHE A O 1
ATOM 689 N N . GLU A 1 94 ? 5.119 -8.553 6.928 1.00 93.38 94 GLU A N 1
ATOM 690 C CA . GLU A 1 94 ? 5.514 -8.665 8.340 1.00 93.38 94 GLU A CA 1
ATOM 691 C C . GLU A 1 94 ? 4.957 -7.505 9.172 1.00 93.38 94 GLU A C 1
ATOM 693 O O . GLU A 1 94 ? 4.534 -7.700 10.309 1.00 93.38 94 GLU A O 1
ATOM 698 N N . ALA A 1 95 ? 4.913 -6.307 8.583 1.00 95.62 95 ALA A N 1
ATOM 699 C CA . ALA A 1 95 ? 4.394 -5.112 9.234 1.00 95.62 95 ALA A CA 1
ATOM 700 C C . ALA A 1 95 ? 2.881 -5.191 9.481 1.00 95.62 95 ALA A C 1
ATOM 702 O O . ALA A 1 95 ? 2.419 -4.892 10.579 1.00 95.62 95 ALA A O 1
ATOM 703 N N . LEU A 1 96 ? 2.107 -5.614 8.479 1.00 96.62 96 LEU A N 1
ATOM 704 C CA . LEU A 1 96 ? 0.662 -5.787 8.613 1.00 96.62 96 LEU A CA 1
ATOM 705 C C . LEU A 1 96 ? 0.321 -6.956 9.545 1.00 96.62 96 LEU A C 1
ATOM 707 O O . LEU A 1 96 ? -0.616 -6.854 10.333 1.00 96.62 96 LEU A O 1
ATOM 711 N N . ASP A 1 97 ? 1.094 -8.042 9.492 1.00 94.94 97 ASP A N 1
ATOM 712 C CA . ASP A 1 97 ? 0.947 -9.178 10.403 1.00 94.94 97 ASP A CA 1
ATOM 713 C C . ASP A 1 97 ? 1.184 -8.774 11.870 1.00 94.94 97 ASP A C 1
ATOM 715 O O . ASP A 1 97 ? 0.376 -9.109 12.742 1.00 94.94 97 ASP A O 1
ATOM 719 N N . ASP A 1 98 ? 2.240 -7.996 12.153 1.00 95.69 98 ASP A N 1
ATOM 720 C CA . ASP A 1 98 ? 2.487 -7.460 13.500 1.00 95.69 98 ASP A CA 1
ATOM 721 C C . ASP A 1 98 ? 1.419 -6.454 13.932 1.00 95.69 98 ASP A C 1
ATOM 723 O O . ASP A 1 98 ? 0.982 -6.491 15.085 1.00 95.69 98 ASP A O 1
ATOM 727 N N . PHE A 1 99 ? 0.950 -5.606 13.013 1.00 97.38 99 PHE A N 1
ATOM 728 C CA . PHE A 1 99 ? -0.130 -4.661 13.280 1.00 97.38 99 PHE A CA 1
ATOM 729 C C . PHE A 1 99 ? -1.410 -5.382 13.715 1.00 97.38 99 PHE A C 1
ATOM 731 O O . PHE A 1 99 ? -1.975 -5.050 14.760 1.00 97.38 99 PHE A O 1
ATOM 738 N N . VAL A 1 100 ? -1.852 -6.398 12.964 1.00 96.94 100 VAL A N 1
ATOM 739 C CA . VAL A 1 100 ? -3.056 -7.182 13.292 1.00 96.94 100 VAL A CA 1
ATOM 740 C C . VAL A 1 100 ? -2.874 -7.923 14.615 1.00 96.94 100 VAL A C 1
ATOM 742 O O . VAL A 1 100 ? -3.736 -7.834 15.487 1.00 96.94 100 VAL A O 1
ATOM 745 N N . ARG A 1 101 ? -1.731 -8.584 14.830 1.00 95.12 101 ARG A N 1
ATOM 746 C CA . ARG A 1 101 ? -1.445 -9.293 16.089 1.00 95.12 101 ARG A CA 1
ATOM 747 C C . ARG A 1 101 ? -1.449 -8.358 17.301 1.00 95.12 101 ARG A C 1
ATOM 749 O O . ARG A 1 101 ? -1.954 -8.733 18.360 1.00 95.12 101 ARG A O 1
ATOM 756 N N . THR A 1 102 ? -0.878 -7.165 17.155 1.00 96.38 102 THR A N 1
ATOM 757 C CA . THR A 1 102 ? -0.745 -6.185 18.240 1.00 96.38 102 THR A CA 1
ATOM 758 C C . THR A 1 102 ? -2.086 -5.538 18.569 1.00 96.38 102 THR A C 1
ATOM 760 O O . THR A 1 102 ? -2.476 -5.489 19.733 1.00 96.38 102 THR A O 1
ATOM 763 N N . THR A 1 103 ? -2.809 -5.074 17.550 1.00 96.81 103 THR A N 1
ATOM 764 C CA . THR A 1 103 ? -4.042 -4.290 17.727 1.00 96.81 103 THR A CA 1
ATOM 765 C C . THR A 1 103 ? -5.298 -5.151 17.848 1.00 96.81 103 THR A C 1
ATOM 767 O O . THR A 1 103 ? -6.310 -4.685 18.371 1.00 96.81 103 THR A O 1
ATOM 770 N N . ARG A 1 104 ? -5.250 -6.406 17.375 1.00 96.00 104 ARG A N 1
ATOM 771 C CA . ARG A 1 104 ? -6.402 -7.317 17.235 1.00 96.00 104 ARG A CA 1
ATOM 772 C C . ARG A 1 104 ? -7.541 -6.718 16.397 1.00 96.00 104 ARG A C 1
ATOM 774 O O . ARG A 1 104 ? -8.697 -7.104 16.550 1.00 96.00 104 ARG A O 1
ATOM 781 N N . ILE A 1 105 ? -7.220 -5.762 15.521 1.00 96.75 105 ILE A N 1
ATOM 782 C CA . ILE A 1 105 ? -8.181 -5.178 14.584 1.00 96.75 105 ILE A CA 1
ATOM 783 C C . ILE A 1 105 ? -8.549 -6.248 13.546 1.00 96.75 105 ILE A C 1
ATOM 785 O O . ILE A 1 105 ? -7.649 -6.785 12.891 1.00 96.75 105 ILE A O 1
ATOM 789 N N . PRO A 1 106 ? -9.845 -6.562 13.377 1.00 95.69 106 PRO A N 1
ATOM 790 C CA . PRO A 1 106 ? -10.283 -7.504 12.363 1.00 95.69 106 PRO A CA 1
ATOM 791 C C . PRO A 1 106 ? -10.003 -6.962 10.966 1.00 95.69 106 PRO A C 1
ATOM 793 O O . PRO A 1 106 ? -9.974 -5.747 10.742 1.00 95.69 106 PRO A O 1
ATOM 796 N N . PHE A 1 107 ? -9.812 -7.865 10.008 1.00 95.62 107 PHE A N 1
ATOM 797 C CA . PHE A 1 107 ? -9.472 -7.469 8.652 1.00 95.62 107 PHE A CA 1
ATOM 798 C C . PHE A 1 107 ? -10.183 -8.276 7.576 1.00 95.62 107 PHE A C 1
ATOM 800 O O . PHE A 1 107 ? -10.503 -9.456 7.723 1.00 95.62 107 PHE A O 1
ATOM 807 N N . VAL A 1 108 ? -10.371 -7.609 6.446 1.00 94.50 108 VAL A N 1
ATOM 808 C CA . VAL A 1 108 ? -10.818 -8.189 5.185 1.00 94.50 108 VAL A CA 1
ATOM 809 C C . VAL A 1 108 ? -9.745 -7.967 4.130 1.00 94.50 108 VAL A C 1
ATOM 811 O O . VAL A 1 108 ? -9.039 -6.959 4.127 1.00 94.50 108 VAL A O 1
ATOM 814 N N . THR A 1 109 ? -9.627 -8.910 3.205 1.00 93.81 109 THR A N 1
ATOM 815 C CA . THR A 1 109 ? -8.743 -8.772 2.038 1.00 93.81 109 THR A CA 1
ATOM 816 C C . THR A 1 109 ? -9.580 -8.505 0.805 1.00 93.81 109 THR A C 1
ATOM 818 O O . THR A 1 109 ? -10.678 -9.038 0.685 1.00 93.81 109 THR A O 1
ATOM 821 N N . THR A 1 110 ? -9.084 -7.730 -0.145 1.00 92.19 110 THR A N 1
ATOM 822 C CA . THR A 1 110 ? -9.593 -7.817 -1.515 1.00 92.19 110 THR A CA 1
ATOM 823 C C . THR A 1 110 ? -9.054 -9.085 -2.183 1.00 92.19 110 THR A C 1
ATOM 825 O O . THR A 1 110 ? -8.136 -9.740 -1.675 1.00 92.19 110 THR A O 1
ATOM 828 N N . GLN A 1 111 ? -9.579 -9.440 -3.359 1.00 90.94 111 GLN A N 1
ATOM 829 C CA . GLN A 1 111 ? -9.035 -10.561 -4.134 1.00 90.94 111 GLN A CA 1
ATOM 830 C C . GLN A 1 111 ? -7.540 -10.380 -4.434 1.00 90.94 111 GLN A C 1
ATOM 832 O O . GLN A 1 111 ? -6.786 -11.350 -4.368 1.00 90.94 111 GLN A O 1
ATOM 837 N N . MET A 1 112 ? -7.111 -9.148 -4.723 1.00 91.50 112 MET A N 1
ATOM 838 C CA . MET A 1 112 ? -5.721 -8.845 -5.055 1.00 91.50 112 MET A CA 1
ATOM 839 C C . MET A 1 112 ? -4.844 -8.559 -3.837 1.00 91.50 112 MET A C 1
ATOM 841 O O . MET A 1 112 ? -3.630 -8.660 -3.967 1.00 91.50 112 MET A O 1
ATOM 845 N N . GLY A 1 113 ? -5.414 -8.223 -2.677 1.00 91.56 113 GLY A N 1
ATOM 846 C CA . GLY A 1 113 ? -4.694 -8.062 -1.408 1.00 91.56 113 GLY A CA 1
ATOM 847 C C . GLY A 1 113 ? -4.531 -9.363 -0.622 1.00 91.56 113 GLY A C 1
ATOM 848 O O . GLY A 1 113 ? -3.815 -9.414 0.379 1.00 91.56 113 GLY A O 1
ATOM 849 N N . LYS A 1 114 ? -5.170 -10.451 -1.065 1.00 90.56 114 LYS A N 1
ATOM 850 C CA . LYS A 1 114 ? -5.014 -11.767 -0.444 1.00 90.56 114 LYS A CA 1
ATOM 851 C C . LYS A 1 114 ? -3.542 -12.191 -0.447 1.00 90.56 114 LYS A C 1
ATOM 853 O O . LYS A 1 114 ? -2.868 -12.113 -1.471 1.00 90.56 114 LYS A O 1
ATOM 858 N N . GLY A 1 115 ? -3.064 -12.666 0.702 1.00 89.00 115 GLY A N 1
ATOM 859 C CA . GLY A 1 115 ? -1.664 -13.048 0.909 1.00 89.00 115 GLY A CA 1
ATOM 860 C C . GLY A 1 115 ? -0.791 -11.957 1.535 1.00 89.00 115 GLY A C 1
ATOM 861 O O . GLY A 1 115 ? 0.284 -12.289 2.024 1.00 89.00 115 GLY A O 1
ATOM 862 N N . ALA A 1 116 ? -1.265 -10.708 1.613 1.00 91.44 116 ALA A N 1
ATOM 863 C CA . ALA A 1 116 ? -0.535 -9.620 2.270 1.00 91.44 116 ALA A CA 1
ATOM 864 C C . ALA A 1 116 ? -0.556 -9.720 3.805 1.00 91.44 116 ALA A C 1
ATOM 866 O O . ALA A 1 116 ? 0.271 -9.107 4.466 1.00 91.44 116 ALA A O 1
ATOM 867 N N . VAL A 1 117 ? -1.476 -10.506 4.370 1.00 92.31 117 VAL A N 1
ATOM 868 C CA . VAL A 1 117 ? -1.557 -10.846 5.799 1.00 92.31 117 VAL A CA 1
ATOM 869 C C . VAL A 1 117 ? -1.849 -12.340 5.924 1.00 92.31 117 VAL A C 1
ATOM 871 O O . VAL A 1 117 ? -2.519 -12.919 5.059 1.00 92.31 117 VAL A O 1
ATOM 874 N N . GLY A 1 118 ? -1.348 -12.984 6.981 1.00 87.38 118 GLY A N 1
ATOM 875 C CA . GLY A 1 118 ? -1.601 -14.400 7.245 1.00 87.38 118 GLY A CA 1
ATOM 876 C C . GLY A 1 118 ? -3.098 -14.717 7.360 1.00 87.38 118 GLY A C 1
ATOM 877 O O . GLY A 1 118 ? -3.793 -14.209 8.229 1.00 87.38 118 GLY A O 1
ATOM 878 N N . GLY A 1 119 ? -3.622 -15.606 6.515 1.00 80.12 119 GLY A N 1
ATOM 879 C CA . GLY A 1 119 ? -5.046 -15.983 6.550 1.00 80.12 119 GLY A CA 1
ATOM 880 C C . GLY A 1 119 ? -5.460 -16.853 7.746 1.00 80.12 119 GLY A C 1
ATOM 881 O O . GLY A 1 119 ? -6.617 -17.245 7.830 1.00 80.12 119 GLY A O 1
ATOM 882 N N . SER A 1 120 ? -4.521 -17.205 8.628 1.00 87.44 120 SER A N 1
ATOM 883 C CA . SER A 1 120 ? -4.751 -18.022 9.825 1.00 87.44 120 SER A CA 1
ATOM 884 C C . SER A 1 120 ? -5.059 -17.205 11.081 1.00 87.44 120 SER A C 1
ATOM 886 O O . SER A 1 120 ? -5.199 -17.793 12.148 1.00 87.44 120 SER A O 1
ATOM 888 N N . HIS A 1 121 ? -5.098 -15.873 10.985 1.00 92.31 121 HIS A N 1
ATOM 889 C CA . HIS A 1 121 ? -5.487 -15.014 12.104 1.00 92.31 121 HIS A CA 1
ATOM 890 C C . HIS A 1 121 ? -6.968 -15.182 12.435 1.00 92.31 121 HIS A C 1
ATOM 892 O O . HIS A 1 121 ? -7.806 -15.198 11.535 1.00 92.31 121 HIS A O 1
ATOM 898 N N . ASP A 1 122 ? -7.289 -15.196 13.728 1.00 92.25 122 ASP A N 1
ATOM 899 C CA . ASP A 1 122 ? -8.676 -15.155 14.210 1.00 92.25 122 ASP A CA 1
ATOM 900 C C . ASP A 1 122 ? -9.371 -13.832 13.845 1.00 92.25 122 ASP A C 1
ATOM 902 O O . ASP A 1 122 ? -10.589 -13.730 13.896 1.00 92.25 122 ASP A O 1
ATOM 906 N N . GLU A 1 123 ? -8.605 -12.800 13.491 1.00 94.75 123 GLU A N 1
ATOM 907 C CA . GLU A 1 123 ? -9.075 -11.494 13.016 1.00 94.75 123 GLU A CA 1
ATOM 908 C C . GLU A 1 123 ? -9.550 -11.507 11.556 1.00 94.75 123 GLU A C 1
ATOM 910 O O . GLU A 1 123 ? -10.112 -10.518 11.081 1.00 94.75 123 GLU A O 1
ATOM 915 N N . TYR A 1 124 ? -9.297 -12.587 10.816 1.00 94.56 124 TYR A N 1
ATOM 916 C CA . TYR A 1 124 ? -9.584 -12.640 9.392 1.00 94.56 124 TYR A CA 1
ATOM 917 C C . TYR A 1 124 ? -11.071 -12.895 9.109 1.00 94.56 124 TYR A C 1
ATOM 919 O O . TYR A 1 124 ? -11.576 -14.002 9.285 1.00 94.56 124 TYR A O 1
ATOM 927 N N . LEU A 1 125 ? -11.762 -11.881 8.582 1.00 92.56 125 LEU A N 1
ATOM 928 C CA . LEU A 1 125 ? -13.201 -11.943 8.294 1.00 92.56 125 LEU A CA 1
ATOM 929 C C . LEU A 1 125 ? -13.533 -12.485 6.894 1.00 92.56 125 LEU A C 1
ATOM 931 O O . LEU A 1 125 ? -14.695 -12.773 6.603 1.00 92.56 125 LEU A O 1
ATOM 935 N N . GLY A 1 126 ? -12.534 -12.611 6.014 1.00 91.38 126 GLY A N 1
ATOM 936 C CA . GLY A 1 126 ? -12.696 -13.156 4.665 1.00 91.38 126 GLY A CA 1
ATOM 937 C C . GLY A 1 126 ? -12.119 -12.290 3.543 1.00 91.38 126 GLY A C 1
ATOM 938 O O . GLY A 1 126 ? -11.515 -11.234 3.756 1.00 91.38 126 GLY A O 1
ATOM 939 N N . THR A 1 127 ? -12.298 -12.767 2.309 1.00 91.44 127 THR A N 1
ATOM 940 C CA . THR A 1 127 ? -11.911 -12.040 1.094 1.00 91.44 127 THR A CA 1
ATOM 941 C C . THR A 1 127 ? -13.148 -11.429 0.458 1.00 91.44 127 THR A C 1
ATOM 943 O O . THR A 1 127 ? -14.065 -12.151 0.070 1.00 91.44 127 THR A O 1
ATOM 946 N N . ALA A 1 128 ? -13.144 -10.114 0.301 1.00 87.00 128 ALA A N 1
ATOM 947 C CA . ALA A 1 128 ? -14.142 -9.398 -0.454 1.00 87.00 128 ALA A CA 1
ATOM 948 C C . ALA A 1 128 ? -14.029 -9.654 -1.954 1.00 87.00 128 ALA A C 1
ATOM 950 O O . ALA A 1 128 ? -12.950 -9.576 -2.545 1.00 87.00 128 ALA A O 1
ATOM 951 N N . ALA A 1 129 ? -15.175 -9.967 -2.551 1.00 77.62 129 ALA A N 1
ATOM 952 C CA . ALA A 1 129 ? -15.366 -10.151 -3.981 1.00 77.62 129 ALA A CA 1
ATOM 953 C C . ALA A 1 129 ? -16.390 -9.126 -4.504 1.00 77.62 129 ALA A C 1
ATOM 955 O O . ALA A 1 129 ? -16.709 -8.149 -3.834 1.00 77.62 129 ALA A O 1
ATOM 956 N N . LEU A 1 130 ? -16.918 -9.344 -5.709 1.00 68.56 130 LEU A N 1
ATOM 957 C CA . LEU A 1 130 ? -17.790 -8.388 -6.407 1.00 68.56 130 LEU A CA 1
ATOM 958 C C . LEU A 1 130 ? -19.243 -8.330 -5.889 1.00 68.56 130 LEU A C 1
ATOM 960 O O . LEU A 1 130 ? -20.019 -7.502 -6.372 1.00 68.56 130 LEU A O 1
ATOM 964 N N . SER A 1 131 ? -19.624 -9.207 -4.959 1.00 66.50 131 SER A N 1
ATOM 965 C CA . SER A 1 131 ? -21.017 -9.432 -4.555 1.00 66.50 131 SER A CA 1
ATOM 966 C C . SER A 1 131 ? -21.426 -8.562 -3.369 1.00 66.50 131 SER A C 1
ATOM 968 O O . SER A 1 131 ? -20.879 -8.732 -2.288 1.00 66.50 131 SER A O 1
ATOM 970 N N . GLU A 1 132 ? -22.436 -7.706 -3.521 1.00 69.81 132 GLU A N 1
ATOM 971 C CA . GLU A 1 132 ? -23.074 -7.022 -2.387 1.00 69.81 132 GLU A CA 1
ATOM 972 C C . GLU A 1 132 ? -23.909 -7.993 -1.533 1.00 69.81 132 GLU A C 1
ATOM 974 O O . GLU A 1 132 ? -24.403 -9.012 -2.016 1.00 69.81 132 GLU A O 1
ATOM 979 N N . GLY A 1 133 ? -24.090 -7.670 -0.249 1.00 72.12 133 GLY A N 1
ATOM 980 C CA . GLY A 1 133 ? -24.966 -8.432 0.653 1.00 72.12 133 GLY A CA 1
ATOM 981 C C . GLY A 1 133 ? -24.352 -9.702 1.256 1.00 72.12 133 GLY A C 1
ATOM 982 O O . GLY A 1 133 ? -25.034 -10.409 1.994 1.00 72.12 133 GLY A O 1
ATOM 983 N N . ASP A 1 134 ? -23.073 -9.970 0.995 1.00 79.88 134 ASP A N 1
ATOM 984 C CA . ASP A 1 134 ? -22.342 -11.096 1.587 1.00 79.88 134 ASP A CA 1
ATOM 985 C C . ASP A 1 134 ? -22.021 -10.873 3.087 1.00 79.88 134 ASP A C 1
ATOM 987 O O . ASP A 1 134 ? -22.106 -9.749 3.593 1.00 79.88 134 ASP A O 1
ATOM 991 N N . TYR A 1 135 ? -21.625 -11.929 3.804 1.00 80.50 135 TYR A N 1
ATOM 992 C CA . TYR A 1 135 ? -21.290 -11.935 5.234 1.00 80.50 135 TYR A CA 1
ATOM 993 C C . TYR A 1 135 ? -20.320 -10.809 5.614 1.00 80.50 135 TYR A C 1
ATOM 995 O O . TYR A 1 135 ? -20.579 -10.062 6.555 1.00 80.50 135 TYR A O 1
ATOM 1003 N N . ILE A 1 136 ? -19.270 -10.610 4.817 1.00 86.94 136 ILE A N 1
ATOM 1004 C CA . ILE A 1 136 ? -18.274 -9.545 5.003 1.00 86.94 136 ILE A CA 1
ATOM 1005 C C . ILE A 1 136 ? -18.884 -8.131 5.014 1.00 86.94 136 ILE A C 1
ATOM 1007 O O . ILE A 1 136 ? -18.364 -7.238 5.672 1.00 86.9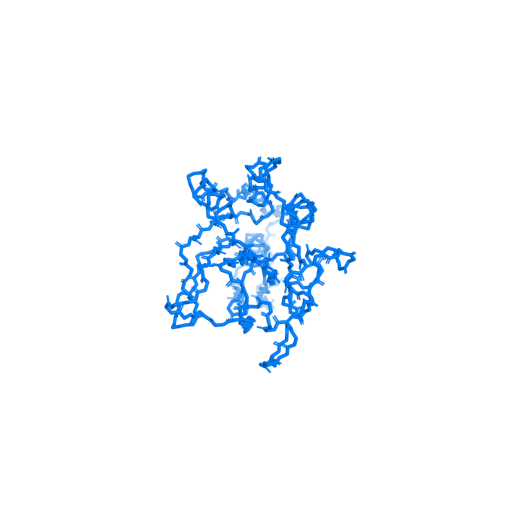4 136 ILE A O 1
ATOM 1011 N N . HIS A 1 137 ? -20.019 -7.908 4.339 1.00 88.56 137 HIS A N 1
ATOM 1012 C CA . HIS A 1 137 ? -20.679 -6.598 4.303 1.00 88.56 137 HIS A CA 1
ATOM 1013 C C . HIS A 1 137 ? -21.347 -6.258 5.630 1.00 88.56 137 HIS A C 1
ATOM 1015 O O . HIS A 1 137 ? -21.621 -5.088 5.893 1.00 88.56 137 HIS A O 1
ATOM 1021 N N . LYS A 1 138 ? -21.596 -7.253 6.493 1.00 88.12 138 LYS A N 1
ATOM 1022 C CA . LYS A 1 138 ? -21.978 -6.985 7.883 1.00 88.12 138 LYS A CA 1
ATOM 1023 C C . LYS A 1 138 ? -20.856 -6.256 8.615 1.00 88.12 138 LYS A C 1
ATOM 1025 O O . LYS A 1 138 ? -21.151 -5.285 9.301 1.00 88.12 138 LYS A O 1
ATOM 1030 N N . ALA A 1 139 ? -19.603 -6.656 8.393 1.00 90.69 139 ALA A N 1
ATOM 1031 C CA . ALA A 1 139 ? -18.455 -6.008 9.010 1.00 90.69 139 ALA A CA 1
ATOM 1032 C C . ALA A 1 139 ? -18.322 -4.548 8.570 1.00 90.69 139 ALA A C 1
ATOM 1034 O O . ALA A 1 139 ? -18.203 -3.663 9.409 1.00 90.69 139 ALA A O 1
ATOM 1035 N N . PHE A 1 140 ? -18.463 -4.275 7.271 1.00 91.50 140 PHE A N 1
ATOM 1036 C CA . PHE A 1 140 ? -18.456 -2.899 6.765 1.00 91.50 140 PHE A CA 1
ATOM 1037 C C . PHE A 1 140 ? -19.571 -2.026 7.352 1.00 91.50 140 PHE A C 1
ATOM 1039 O O . PHE A 1 140 ? -19.343 -0.852 7.612 1.00 91.50 140 PHE A O 1
ATOM 1046 N N . ARG A 1 141 ? -20.764 -2.586 7.596 1.00 90.19 141 ARG A N 1
ATOM 1047 C CA . ARG A 1 141 ? -21.875 -1.850 8.228 1.00 90.19 141 ARG A CA 1
ATOM 1048 C C . ARG A 1 141 ? -21.674 -1.586 9.720 1.00 90.19 141 ARG A C 1
ATOM 1050 O O . ARG A 1 141 ? -22.289 -0.666 10.244 1.00 90.19 141 ARG A O 1
ATOM 1057 N N . GLN A 1 142 ? -20.898 -2.421 10.406 1.00 91.19 142 GLN A N 1
ATOM 1058 C CA . GLN A 1 142 ? -20.590 -2.252 11.828 1.00 91.19 142 GLN A CA 1
ATOM 1059 C C . GLN A 1 142 ? -19.384 -1.343 12.060 1.00 91.19 142 GLN A C 1
ATOM 1061 O O . GLN A 1 142 ? -19.252 -0.788 13.150 1.00 91.19 142 GLN A O 1
ATOM 1066 N N . ALA A 1 143 ? -18.511 -1.214 11.060 1.00 94.50 143 ALA A N 1
ATOM 1067 C CA . ALA A 1 143 ? -17.309 -0.416 11.175 1.00 94.50 143 ALA A CA 1
ATOM 1068 C C . ALA A 1 143 ? -17.640 1.068 11.374 1.00 94.50 143 ALA A C 1
ATOM 1070 O O . ALA A 1 143 ? -18.493 1.620 10.680 1.00 94.50 143 ALA A O 1
ATOM 1071 N N . ASP A 1 144 ? -16.930 1.718 12.296 1.00 95.75 144 ASP A N 1
ATOM 1072 C CA . ASP A 1 144 ? -16.940 3.177 12.476 1.00 95.75 144 ASP A CA 1
ATOM 1073 C C . ASP A 1 144 ? -15.649 3.842 11.962 1.00 95.75 144 ASP A C 1
ATOM 1075 O O . ASP A 1 144 ? -15.620 5.048 11.697 1.00 95.75 144 ASP A O 1
ATOM 1079 N N . LEU A 1 145 ? -14.609 3.036 11.737 1.00 97.62 145 LEU A N 1
ATOM 1080 C CA . LEU A 1 145 ? -13.360 3.415 11.094 1.00 97.62 145 LEU A CA 1
ATOM 1081 C C . LEU A 1 145 ? -12.895 2.301 10.150 1.00 97.62 145 LEU A C 1
ATOM 1083 O O . LEU A 1 145 ? -12.864 1.131 10.524 1.00 97.62 145 LEU A O 1
ATOM 1087 N N . ILE A 1 146 ? -12.460 2.670 8.950 1.00 97.50 146 ILE A N 1
ATOM 1088 C CA . ILE A 1 146 ? -11.799 1.772 8.006 1.00 97.50 146 ILE A CA 1
ATOM 1089 C C . ILE A 1 146 ? -10.359 2.237 7.795 1.00 97.50 146 ILE A C 1
ATOM 1091 O O . ILE A 1 146 ? -10.116 3.366 7.374 1.00 97.50 146 ILE A O 1
ATOM 1095 N N . VAL A 1 147 ? -9.396 1.349 8.025 1.00 98.12 147 VAL A N 1
ATOM 1096 C CA . VAL A 1 147 ? -7.999 1.544 7.617 1.00 98.12 147 VAL A CA 1
ATOM 1097 C C . VAL A 1 147 ? -7.808 0.799 6.303 1.00 98.12 147 VAL A C 1
ATOM 1099 O O . VAL A 1 147 ? -7.814 -0.426 6.287 1.00 98.12 147 VAL A O 1
ATOM 1102 N N . ASN A 1 148 ? -7.687 1.512 5.187 1.00 96.44 148 ASN A N 1
ATOM 1103 C CA . ASN A 1 148 ? -7.559 0.915 3.861 1.00 96.44 148 ASN A CA 1
ATOM 1104 C C . ASN A 1 148 ? -6.094 0.915 3.401 1.00 96.44 148 ASN A C 1
ATOM 1106 O O . ASN A 1 148 ? -5.550 1.948 3.007 1.00 96.44 148 ASN A O 1
ATOM 1110 N N . ALA A 1 149 ? -5.459 -0.253 3.462 1.00 96.50 149 ALA A N 1
ATOM 1111 C CA . ALA A 1 149 ? -4.060 -0.472 3.133 1.00 96.50 149 ALA A CA 1
ATOM 1112 C C . ALA A 1 149 ? -3.885 -0.875 1.668 1.00 96.50 149 ALA A C 1
ATOM 1114 O O . ALA A 1 149 ? -4.288 -1.961 1.254 1.00 96.50 149 ALA A O 1
ATOM 1115 N N . GLY A 1 150 ? -3.216 -0.029 0.889 1.00 93.31 150 GLY A N 1
ATOM 1116 C CA . GLY A 1 150 ? -2.829 -0.343 -0.481 1.00 93.31 150 GLY A CA 1
ATOM 1117 C C . GLY A 1 150 ? -4.004 -0.438 -1.449 1.00 93.31 150 GLY A C 1
ATOM 1118 O O . GLY A 1 150 ? -3.972 -1.275 -2.345 1.00 93.31 150 GLY A O 1
ATOM 1119 N N . HIS A 1 151 ? -5.030 0.397 -1.285 1.00 90.62 151 HIS A N 1
ATOM 1120 C CA . HIS A 1 151 ? -6.127 0.475 -2.247 1.00 90.62 151 HIS A CA 1
ATOM 1121 C C . HIS A 1 151 ? -5.617 0.763 -3.668 1.00 90.62 151 HIS A C 1
ATOM 1123 O O . HIS A 1 151 ? -4.791 1.662 -3.871 1.00 90.62 151 HIS A O 1
ATOM 1129 N N . ASP A 1 152 ? -6.123 0.012 -4.644 1.00 84.56 152 ASP A N 1
ATOM 1130 C CA . ASP A 1 152 ? -5.907 0.244 -6.068 1.00 84.56 152 ASP A CA 1
ATOM 1131 C C . ASP A 1 152 ? -7.246 0.526 -6.768 1.00 84.56 152 ASP A C 1
ATOM 1133 O O . ASP A 1 152 ? -8.222 -0.181 -6.541 1.00 84.56 152 ASP A O 1
ATOM 1137 N N . VAL A 1 153 ? -7.290 1.539 -7.638 1.00 76.12 153 VAL A N 1
ATOM 1138 C CA . VAL A 1 153 ? -8.486 1.931 -8.406 1.00 76.12 153 VAL A CA 1
ATOM 1139 C C . VAL A 1 153 ? -8.944 0.870 -9.402 1.00 76.12 153 VAL A C 1
ATOM 1141 O O . VAL A 1 153 ? -10.099 0.866 -9.819 1.00 76.12 153 VAL A O 1
ATOM 1144 N N . VAL A 1 154 ? -8.056 -0.052 -9.790 1.00 78.69 154 VAL A N 1
ATOM 1145 C CA . VAL A 1 154 ? -8.453 -1.209 -10.608 1.00 78.69 154 VAL A CA 1
ATOM 1146 C C . VAL A 1 154 ? -9.288 -2.209 -9.808 1.00 78.69 154 VAL A C 1
ATOM 1148 O O . VAL A 1 154 ? -9.974 -3.049 -10.392 1.00 78.69 154 VAL A O 1
ATOM 1151 N N . GLU A 1 155 ? -9.239 -2.137 -8.478 1.00 77.25 155 GLU A N 1
ATOM 1152 C CA . GLU A 1 155 ? -10.082 -2.929 -7.602 1.00 77.25 155 GLU A CA 1
ATOM 1153 C C . GLU A 1 155 ? -11.392 -2.189 -7.368 1.00 77.25 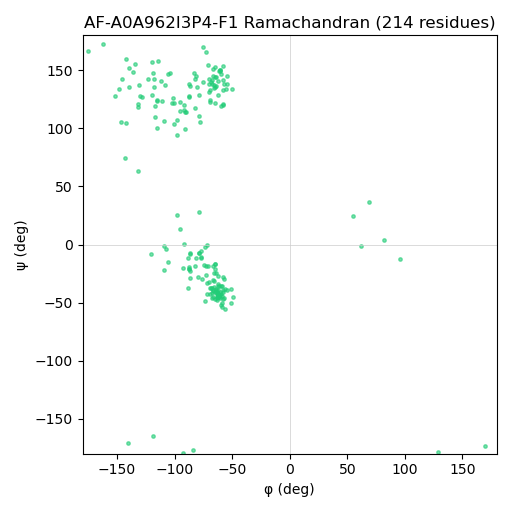155 GLU A C 1
ATOM 1155 O O . GLU A 1 155 ? -11.408 -1.055 -6.890 1.00 77.25 155 GLU A O 1
ATOM 1160 N N . LYS A 1 156 ? -12.518 -2.864 -7.617 1.00 72.75 156 LYS A N 1
ATOM 1161 C CA . LYS A 1 156 ? -13.785 -2.396 -7.057 1.00 72.75 156 LYS A CA 1
ATOM 1162 C C . LYS A 1 156 ? -13.625 -2.389 -5.529 1.00 72.75 156 LYS A C 1
ATOM 1164 O O . LYS A 1 156 ? -13.365 -3.460 -4.967 1.00 72.75 156 LYS A O 1
ATOM 1169 N N . PRO A 1 157 ? -13.759 -1.235 -4.851 1.00 71.56 157 PRO A N 1
ATOM 1170 C CA . PRO A 1 157 ? -13.594 -1.192 -3.413 1.00 71.56 157 PRO A CA 1
ATOM 1171 C C . PRO A 1 157 ? -14.665 -2.080 -2.762 1.00 71.56 157 PRO A C 1
ATOM 1173 O O . PRO A 1 157 ? -15.811 -2.114 -3.221 1.00 71.56 157 PRO A O 1
ATOM 1176 N N . PRO A 1 158 ? -14.313 -2.830 -1.705 1.00 81.12 158 PRO A N 1
ATOM 1177 C CA . PRO A 1 158 ? -15.240 -3.764 -1.070 1.00 81.12 158 PRO A CA 1
ATOM 1178 C C . PRO A 1 158 ? -16.322 -3.063 -0.232 1.00 81.12 158 PRO A C 1
ATOM 1180 O O . PRO A 1 158 ? -17.195 -3.714 0.335 1.00 81.12 158 PRO A O 1
ATOM 1183 N N . PHE A 1 159 ? -16.261 -1.734 -0.160 1.00 87.31 159 PHE A N 1
ATOM 1184 C CA . PHE A 1 159 ? -17.236 -0.855 0.460 1.00 87.31 159 PHE A CA 1
ATOM 1185 C C . PHE A 1 159 ? -17.376 0.420 -0.375 1.00 87.31 159 PHE A C 1
ATOM 1187 O O . PHE A 1 159 ? -16.475 0.776 -1.133 1.00 87.31 159 PHE A O 1
ATOM 1194 N N . LEU A 1 160 ? -18.496 1.113 -0.196 1.00 88.38 160 LEU A N 1
ATOM 1195 C CA . LEU A 1 160 ? -18.714 2.457 -0.718 1.00 88.38 160 LEU A CA 1
ATOM 1196 C C . LEU A 1 160 ? -18.780 3.416 0.466 1.00 88.38 160 LEU A C 1
ATOM 1198 O O . LEU A 1 160 ? -19.339 3.082 1.513 1.00 88.38 160 LEU A O 1
ATOM 1202 N N . MET A 1 161 ? -18.191 4.593 0.310 1.00 92.00 161 MET A N 1
ATOM 1203 C CA . MET A 1 161 ? -18.270 5.644 1.311 1.00 92.00 161 MET A CA 1
ATOM 1204 C C . MET A 1 161 ? -19.587 6.411 1.180 1.00 92.00 161 MET A C 1
ATOM 1206 O O . MET A 1 161 ? -20.107 6.640 0.089 1.00 92.00 161 MET A O 1
ATOM 1210 N N . HIS A 1 162 ? -20.118 6.828 2.324 1.00 90.88 162 HIS A N 1
ATOM 1211 C CA . HIS A 1 162 ? -21.300 7.676 2.443 1.00 90.88 162 HIS A CA 1
ATOM 1212 C C . HIS A 1 162 ? -20.994 8.779 3.462 1.00 90.88 162 HIS A C 1
ATOM 1214 O O . HIS A 1 162 ? -20.139 8.583 4.323 1.00 90.88 162 HIS A O 1
ATOM 1220 N N . GLN A 1 163 ? -21.671 9.929 3.381 1.00 88.06 163 GLN A N 1
ATOM 1221 C CA . GLN A 1 163 ? -21.384 11.067 4.273 1.00 88.06 163 GLN A CA 1
ATOM 1222 C C . GLN A 1 163 ? -21.558 10.719 5.760 1.00 88.06 163 GLN A C 1
ATOM 1224 O O . GLN A 1 163 ? -20.767 11.164 6.585 1.00 88.06 163 GLN A O 1
ATOM 1229 N N . ASP A 1 164 ? -22.536 9.867 6.076 1.00 89.25 164 ASP A N 1
ATOM 1230 C CA . ASP A 1 164 ? -22.801 9.364 7.431 1.00 89.25 164 ASP A CA 1
ATOM 1231 C C . ASP A 1 164 ? -22.137 7.995 7.703 1.00 89.25 164 ASP A C 1
ATOM 1233 O O . ASP A 1 164 ? -22.504 7.289 8.643 1.00 89.25 164 ASP A O 1
ATOM 1237 N N . GLY A 1 165 ? -21.207 7.576 6.839 1.00 91.56 165 GLY A N 1
ATOM 1238 C CA . GLY A 1 165 ? -20.493 6.304 6.933 1.00 91.56 165 GLY A CA 1
ATOM 1239 C C . GLY A 1 165 ? -19.278 6.339 7.871 1.00 91.56 165 GLY A C 1
ATOM 1240 O O . GLY A 1 165 ? -18.999 7.360 8.506 1.00 91.56 165 GLY A O 1
ATOM 1241 N N . PRO A 1 166 ? -18.526 5.225 7.959 1.00 95.06 166 PRO A N 1
ATOM 1242 C CA . PRO A 1 166 ? -17.284 5.191 8.720 1.00 95.06 166 PRO A CA 1
ATOM 1243 C C . PRO A 1 166 ? -16.271 6.191 8.173 1.00 95.06 166 PRO A C 1
ATOM 1245 O O . PRO A 1 166 ? -16.200 6.436 6.965 1.00 95.06 166 PRO A O 1
ATOM 1248 N N . LYS A 1 167 ? -15.415 6.699 9.063 1.00 97.06 167 LYS A N 1
ATOM 1249 C CA . LYS A 1 167 ? -14.211 7.408 8.621 1.00 97.06 167 LYS A CA 1
ATOM 1250 C C . LYS A 1 167 ? -13.270 6.432 7.921 1.00 97.06 167 LYS A C 1
ATOM 1252 O O . LYS A 1 167 ? -13.235 5.251 8.258 1.00 97.06 167 LYS A O 1
ATOM 1257 N N . VAL A 1 168 ? -12.469 6.921 6.985 1.00 97.50 168 VAL A N 1
ATOM 1258 C CA . VAL A 1 168 ? -11.524 6.117 6.212 1.00 97.50 168 VAL A CA 1
ATOM 1259 C C . VAL A 1 168 ? -10.136 6.742 6.263 1.00 97.50 168 VAL A C 1
ATOM 1261 O O . VAL A 1 168 ? -9.958 7.917 5.941 1.00 97.50 168 VAL A O 1
ATOM 1264 N N . ILE A 1 169 ? -9.154 5.927 6.645 1.00 98.31 169 ILE A N 1
ATOM 1265 C CA . ILE A 1 169 ? -7.723 6.218 6.554 1.00 98.31 169 ILE A CA 1
ATOM 1266 C C . ILE A 1 169 ? -7.189 5.487 5.321 1.00 98.31 169 ILE A C 1
ATOM 1268 O O . ILE A 1 169 ? -7.303 4.266 5.225 1.00 98.31 169 ILE A O 1
ATOM 1272 N N . HIS A 1 170 ? -6.610 6.215 4.373 1.00 97.31 170 HIS A N 1
ATOM 1273 C CA . HIS A 1 170 ? -5.973 5.661 3.180 1.00 97.31 170 HIS A CA 1
ATOM 1274 C C . HIS A 1 170 ? -4.472 5.513 3.408 1.00 97.31 170 HIS A C 1
ATOM 1276 O O . HIS A 1 170 ? -3.805 6.500 3.686 1.00 97.31 170 HIS A O 1
ATOM 1282 N N . VAL A 1 171 ? -3.924 4.306 3.275 1.00 97.12 171 VAL A N 1
ATOM 1283 C CA . VAL A 1 171 ? -2.484 4.052 3.439 1.00 97.12 171 VAL A CA 1
ATOM 1284 C C . VAL A 1 171 ? -1.901 3.561 2.125 1.00 97.12 171 VAL A C 1
ATOM 1286 O O . VAL A 1 171 ? -2.202 2.445 1.698 1.00 97.12 171 VAL A O 1
ATOM 1289 N N . ASN A 1 172 ? -1.087 4.377 1.454 1.00 94.31 172 ASN A N 1
ATOM 1290 C CA . ASN A 1 172 ? -0.579 4.046 0.119 1.00 94.31 172 ASN A CA 1
ATOM 1291 C C . ASN A 1 172 ? 0.641 4.887 -0.277 1.00 94.31 172 ASN A C 1
ATOM 1293 O O . ASN A 1 172 ? 0.991 5.857 0.385 1.00 94.31 172 ASN A O 1
ATOM 1297 N N . PHE A 1 173 ? 1.265 4.548 -1.406 1.00 91.69 173 PHE A N 1
ATOM 1298 C CA . PHE A 1 173 ? 2.355 5.349 -1.981 1.00 91.69 173 PHE A CA 1
ATOM 1299 C C . PHE A 1 173 ? 1.867 6.621 -2.683 1.00 91.69 173 PHE A C 1
ATOM 1301 O O . PHE A 1 173 ? 2.604 7.600 -2.773 1.00 91.69 173 PHE A O 1
ATOM 1308 N N . SER A 1 174 ? 0.655 6.581 -3.233 1.00 90.50 174 SER A N 1
ATOM 1309 C CA . SER A 1 174 ? 0.029 7.663 -3.991 1.00 90.50 174 SER A CA 1
ATOM 1310 C C . SER A 1 174 ? -1.193 8.180 -3.252 1.00 90.50 174 SER A C 1
ATOM 1312 O O . SER A 1 174 ? -1.782 7.443 -2.466 1.00 90.50 174 SER A O 1
ATOM 1314 N N . GLN A 1 175 ? -1.597 9.410 -3.557 1.00 92.81 175 GLN A N 1
ATOM 1315 C CA . GLN A 1 175 ? -2.867 9.945 -3.080 1.00 92.81 175 GLN A CA 1
ATOM 1316 C C . GLN A 1 175 ? -4.045 9.074 -3.518 1.00 92.81 175 GLN A C 1
ATOM 1318 O O . GLN A 1 175 ? -3.975 8.379 -4.541 1.00 92.81 175 GLN A O 1
ATOM 1323 N N . ALA A 1 176 ? -5.120 9.129 -2.739 1.00 91.62 176 ALA A N 1
ATOM 1324 C CA . ALA A 1 176 ? -6.387 8.541 -3.129 1.00 91.62 176 ALA A CA 1
ATOM 1325 C C . ALA A 1 176 ? -6.956 9.273 -4.354 1.00 91.62 176 ALA A C 1
ATOM 1327 O O . ALA A 1 176 ? -6.974 10.502 -4.415 1.00 91.62 176 ALA A O 1
ATOM 1328 N N . GLU A 1 177 ? -7.456 8.516 -5.329 1.00 89.00 177 GLU A N 1
ATOM 1329 C CA . GLU A 1 177 ? -8.292 9.081 -6.387 1.00 89.00 177 GLU A CA 1
ATOM 1330 C C . GLU A 1 177 ? -9.689 9.292 -5.803 1.00 89.00 177 GLU A C 1
ATOM 1332 O O . GLU A 1 177 ? -10.403 8.330 -5.527 1.00 89.00 177 GLU A O 1
ATOM 1337 N N . ILE A 1 178 ? -10.026 10.553 -5.528 1.00 88.06 178 ILE A N 1
ATOM 1338 C CA . ILE A 1 178 ? -11.285 10.915 -4.878 1.00 88.06 178 ILE A CA 1
ATOM 1339 C C . ILE A 1 178 ? -12.424 10.894 -5.897 1.00 88.06 178 ILE A C 1
ATOM 1341 O O . ILE A 1 178 ? -12.359 11.577 -6.922 1.00 88.06 178 ILE A O 1
ATOM 1345 N N . ASP A 1 179 ? -13.499 10.189 -5.562 1.00 85.50 179 ASP A N 1
ATOM 1346 C CA . ASP A 1 179 ? -14.766 10.217 -6.289 1.00 85.50 179 ASP A CA 1
ATOM 1347 C C . ASP A 1 179 ? -15.974 10.195 -5.328 1.00 85.50 179 ASP A C 1
ATOM 1349 O O . ASP A 1 179 ? -15.837 10.375 -4.116 1.00 85.50 179 ASP A O 1
ATOM 1353 N N . GLU A 1 180 ? -17.185 10.020 -5.865 1.00 85.62 180 GLU A N 1
ATOM 1354 C CA . GLU A 1 180 ? -18.429 10.009 -5.079 1.00 85.62 180 GLU A CA 1
ATOM 1355 C C . GLU A 1 180 ? -18.531 8.836 -4.091 1.00 85.62 180 GLU A C 1
ATOM 1357 O O . GLU A 1 180 ? -19.369 8.872 -3.189 1.00 85.62 180 GLU A O 1
ATOM 1362 N N . VAL A 1 181 ? -17.710 7.795 -4.252 1.00 87.62 181 VAL A N 1
ATOM 1363 C CA . VAL A 1 181 ? -17.783 6.548 -3.482 1.00 87.62 181 VAL A CA 1
ATOM 1364 C C . VAL A 1 181 ? -16.506 6.234 -2.702 1.00 87.62 181 VAL A C 1
ATOM 1366 O O . VAL A 1 181 ? -16.523 5.329 -1.864 1.00 87.62 181 VAL A O 1
ATOM 1369 N N . TYR A 1 182 ? -15.425 6.986 -2.915 1.00 92.00 182 TYR A N 1
ATOM 1370 C CA . TYR A 1 182 ? -14.171 6.868 -2.183 1.00 92.00 182 TYR A CA 1
ATOM 1371 C C . TYR A 1 182 ? -13.538 8.246 -1.928 1.00 92.00 182 TYR A C 1
ATOM 1373 O O . TYR A 1 182 ? -12.968 8.875 -2.812 1.00 92.00 182 TYR A O 1
ATOM 1381 N N . PHE A 1 183 ? -13.635 8.724 -0.687 1.00 93.31 183 PHE A N 1
ATOM 1382 C CA . PHE A 1 183 ? -13.177 10.044 -0.242 1.00 93.31 183 PHE A CA 1
ATOM 1383 C C . PHE A 1 183 ? -12.592 9.971 1.188 1.00 93.31 183 PHE A C 1
ATOM 1385 O O . PHE A 1 183 ? -13.256 10.360 2.151 1.00 93.31 183 PHE A O 1
ATOM 1392 N N . PRO A 1 184 ? -11.376 9.418 1.379 1.00 95.31 184 PRO A N 1
ATOM 1393 C CA . PRO A 1 184 ? -10.787 9.220 2.707 1.00 95.31 184 PRO A CA 1
ATOM 1394 C C . PRO A 1 184 ? -10.574 10.531 3.477 1.00 95.31 184 PRO A C 1
ATOM 1396 O O . PRO A 1 184 ? -10.327 11.580 2.892 1.00 95.31 184 PRO A O 1
ATOM 1399 N N . GLN A 1 185 ? -10.666 10.467 4.809 1.00 96.25 185 GLN A N 1
ATOM 1400 C CA . GLN A 1 185 ? -10.495 11.633 5.687 1.00 96.25 185 GLN A CA 1
ATOM 1401 C C . GLN A 1 185 ? -9.029 11.886 6.048 1.00 96.25 185 GLN A C 1
ATOM 1403 O O . GLN A 1 185 ? -8.663 13.030 6.292 1.00 96.25 185 GLN A O 1
ATOM 1408 N N . ILE A 1 186 ? -8.205 10.834 6.091 1.00 97.06 186 ILE A N 1
ATOM 1409 C CA . ILE A 1 186 ? -6.758 10.925 6.318 1.00 97.06 186 ILE A CA 1
ATOM 1410 C C . ILE A 1 186 ? -6.045 10.091 5.259 1.00 97.06 186 ILE A C 1
ATOM 1412 O O . ILE A 1 186 ? -6.441 8.956 4.992 1.00 97.06 186 ILE A O 1
ATOM 1416 N N . GLU A 1 187 ? -4.961 10.627 4.706 1.00 97.50 187 GLU A N 1
ATOM 1417 C CA . GLU A 1 187 ? -4.071 9.919 3.788 1.00 97.50 187 GLU A CA 1
ATOM 1418 C C . GLU A 1 187 ? -2.670 9.785 4.400 1.00 97.50 187 GLU A C 1
ATOM 1420 O O . GLU A 1 187 ? -1.993 10.773 4.680 1.00 97.50 187 GLU A O 1
ATOM 1425 N N . LEU A 1 188 ? -2.226 8.546 4.599 1.00 97.81 188 LEU A N 1
ATOM 1426 C CA . LEU A 1 188 ? -0.879 8.187 5.024 1.00 97.81 188 LEU A CA 1
ATOM 1427 C C . LEU A 1 188 ? -0.061 7.811 3.791 1.00 97.81 188 LEU A C 1
ATOM 1429 O O . LEU A 1 188 ? -0.112 6.674 3.309 1.00 97.81 188 LEU A O 1
ATOM 1433 N N . LEU A 1 189 ? 0.661 8.801 3.267 1.00 95.69 189 LEU A N 1
ATOM 1434 C CA . LEU A 1 189 ? 1.437 8.671 2.038 1.00 95.69 189 LEU A CA 1
ATOM 1435 C C . LEU A 1 189 ? 2.862 8.216 2.337 1.00 95.69 189 LEU A C 1
ATOM 1437 O O . LEU A 1 189 ? 3.653 8.955 2.923 1.00 95.69 189 LEU A O 1
ATOM 1441 N N . GLY A 1 190 ? 3.212 7.012 1.903 1.00 93.69 190 GLY A N 1
ATOM 1442 C CA . GLY A 1 190 ? 4.533 6.446 2.127 1.00 93.69 190 GLY A CA 1
ATOM 1443 C C . GLY A 1 190 ? 4.613 4.972 1.763 1.00 93.69 190 GLY A C 1
ATOM 1444 O O . GLY A 1 190 ? 3.682 4.375 1.224 1.00 93.69 190 GLY A O 1
ATOM 1445 N N . GLU A 1 191 ? 5.757 4.372 2.068 1.00 93.25 191 GLU A N 1
ATOM 1446 C CA . GLU A 1 191 ? 5.915 2.926 1.999 1.00 93.25 191 GLU A CA 1
ATOM 1447 C C . GLU A 1 191 ? 5.000 2.264 3.038 1.00 93.25 191 GLU A C 1
ATOM 1449 O O . GLU A 1 191 ? 5.094 2.547 4.236 1.00 93.25 191 GLU A O 1
ATOM 1454 N N . ILE A 1 192 ? 4.100 1.397 2.568 1.00 95.06 192 ILE A N 1
ATOM 1455 C CA . ILE A 1 192 ? 3.022 0.803 3.369 1.00 95.06 192 ILE A CA 1
ATOM 1456 C C . ILE A 1 192 ? 3.588 0.044 4.573 1.00 95.06 192 ILE A C 1
ATOM 1458 O O . ILE A 1 192 ? 3.118 0.254 5.688 1.00 95.06 192 ILE A O 1
ATOM 1462 N N . GLY A 1 193 ? 4.615 -0.790 4.386 1.00 94.69 193 GLY A N 1
ATOM 1463 C CA . GLY A 1 193 ? 5.206 -1.565 5.477 1.00 94.69 193 GLY A CA 1
ATOM 1464 C C . GLY A 1 193 ? 5.739 -0.683 6.606 1.00 94.69 193 GLY A C 1
ATOM 1465 O O . GLY A 1 193 ? 5.322 -0.826 7.752 1.00 94.69 193 GLY A O 1
ATOM 1466 N N . THR A 1 194 ? 6.606 0.280 6.293 1.00 94.94 194 THR A N 1
ATOM 1467 C CA . THR A 1 194 ? 7.156 1.218 7.283 1.00 94.94 194 THR A CA 1
ATOM 1468 C C . THR A 1 194 ? 6.071 2.065 7.943 1.00 94.94 194 THR A C 1
ATOM 1470 O O . THR A 1 194 ? 6.137 2.294 9.146 1.00 94.94 194 THR A O 1
ATOM 1473 N N . THR A 1 195 ? 5.032 2.453 7.198 1.00 97.12 195 THR A N 1
ATOM 1474 C CA . THR A 1 195 ? 3.881 3.184 7.745 1.00 97.12 195 THR A CA 1
ATOM 1475 C C . THR A 1 195 ? 3.147 2.343 8.792 1.00 97.12 195 THR A C 1
ATOM 1477 O O . THR A 1 195 ? 2.849 2.836 9.878 1.00 97.12 195 THR A O 1
ATOM 1480 N N . PHE A 1 196 ? 2.917 1.054 8.522 1.00 97.44 196 PHE A N 1
ATOM 1481 C CA . PHE A 1 196 ? 2.292 0.140 9.482 1.00 97.44 196 PHE A CA 1
ATOM 1482 C C . PHE A 1 196 ? 3.186 -0.193 10.680 1.00 97.44 196 PHE A C 1
ATOM 1484 O O . PHE A 1 196 ? 2.663 -0.327 11.785 1.00 97.44 196 PHE A O 1
ATOM 1491 N N . VAL A 1 197 ? 4.511 -0.253 10.516 1.00 97.00 197 VAL A N 1
ATOM 1492 C CA . VAL A 1 197 ? 5.445 -0.344 11.655 1.00 97.00 197 VAL A CA 1
ATOM 1493 C C . VAL A 1 197 ? 5.275 0.874 12.567 1.00 97.00 197 VAL A C 1
ATOM 1495 O O . VAL A 1 197 ? 4.995 0.721 13.755 1.00 97.00 197 VAL A O 1
ATOM 1498 N N . SER A 1 198 ? 5.339 2.082 12.002 1.00 97.25 198 SER A N 1
ATOM 1499 C CA . SER A 1 198 ? 5.196 3.327 12.762 1.00 97.25 198 SER A CA 1
ATOM 1500 C C . SER A 1 198 ? 3.826 3.476 13.431 1.00 97.25 198 SER A C 1
ATOM 1502 O O . SER A 1 198 ? 3.749 4.006 14.541 1.00 97.25 198 SER A O 1
ATOM 1504 N N . LEU A 1 199 ? 2.747 3.011 12.790 1.00 97.94 199 LEU A N 1
ATOM 1505 C CA . LEU A 1 199 ? 1.419 2.943 13.411 1.00 97.94 199 LEU A CA 1
ATOM 1506 C C . LEU A 1 199 ? 1.382 1.927 14.555 1.00 97.94 199 LEU A C 1
ATOM 1508 O O . LEU A 1 199 ? 0.859 2.231 15.626 1.00 97.94 199 LEU A O 1
ATOM 1512 N N . THR A 1 200 ? 1.950 0.737 14.356 1.00 97.81 200 THR A N 1
ATOM 1513 C CA . THR A 1 200 ? 1.976 -0.315 15.381 1.00 97.81 200 THR A CA 1
ATOM 1514 C C . THR A 1 200 ? 2.678 0.177 16.640 1.00 97.81 200 THR A C 1
ATOM 1516 O O . THR A 1 200 ? 2.142 0.018 17.734 1.00 97.81 200 THR A O 1
ATOM 1519 N N . ASP A 1 201 ? 3.819 0.853 16.504 1.00 97.31 201 ASP A N 1
ATOM 1520 C CA . ASP A 1 201 ? 4.567 1.396 17.642 1.00 97.31 201 ASP A CA 1
ATOM 1521 C C . ASP A 1 201 ? 3.776 2.446 18.435 1.00 97.31 201 ASP A C 1
ATOM 1523 O O . ASP A 1 201 ? 3.867 2.507 19.662 1.00 97.31 201 ASP A O 1
ATOM 1527 N N . ARG A 1 202 ? 2.943 3.246 17.761 1.00 97.19 202 ARG A N 1
ATOM 1528 C CA . ARG A 1 202 ? 2.082 4.251 18.409 1.00 97.19 202 ARG A CA 1
ATOM 1529 C C . ARG A 1 202 ? 0.922 3.639 19.183 1.00 97.19 202 ARG A C 1
ATOM 1531 O O . ARG A 1 202 ? 0.512 4.208 20.203 1.00 97.19 202 ARG A O 1
ATOM 1538 N N . LEU A 1 203 ? 0.404 2.519 18.684 1.00 97.12 203 LEU A N 1
ATOM 1539 C CA . LEU A 1 203 ? -0.780 1.823 19.191 1.00 97.12 203 LEU A CA 1
ATOM 1540 C C . LEU A 1 203 ? -0.450 0.730 20.211 1.00 97.12 203 LEU A C 1
ATOM 1542 O O . LEU A 1 203 ? -1.328 0.338 20.987 1.00 97.12 203 LEU A O 1
ATOM 1546 N N . ARG A 1 204 ? 0.799 0.252 20.228 1.00 94.94 204 ARG A N 1
ATOM 1547 C CA . ARG A 1 204 ? 1.289 -0.777 21.150 1.00 94.94 204 ARG A CA 1
ATOM 1548 C C . ARG A 1 204 ? 0.929 -0.414 22.591 1.00 94.94 204 ARG A C 1
ATOM 1550 O O . ARG A 1 204 ? 1.060 0.735 23.009 1.00 94.94 204 ARG A O 1
ATOM 1557 N N . ASP A 1 205 ? 0.407 -1.398 23.317 1.00 91.25 205 ASP A N 1
ATOM 1558 C CA . ASP A 1 205 ? -0.057 -1.307 24.711 1.00 91.25 205 ASP A CA 1
ATOM 1559 C C . ASP A 1 205 ? -1.224 -0.336 24.985 1.00 91.25 205 ASP A C 1
ATOM 1561 O O . ASP A 1 205 ? -1.707 -0.259 26.115 1.00 91.25 205 ASP A O 1
ATOM 1565 N N . LYS A 1 206 ? -1.728 0.374 23.968 1.00 90.88 206 LYS A N 1
ATOM 1566 C CA . LYS A 1 206 ? -2.862 1.311 24.079 1.00 90.88 206 LYS A CA 1
ATOM 1567 C C . LYS A 1 206 ? -4.127 0.802 23.396 1.00 90.88 206 LYS A C 1
ATOM 1569 O O . LYS A 1 206 ? -5.220 1.258 23.715 1.00 90.88 206 LYS A O 1
ATOM 1574 N N . CYS A 1 207 ? -3.974 -0.114 22.446 1.00 83.00 207 CYS A N 1
ATOM 1575 C CA . CYS A 1 207 ? -5.025 -0.559 21.545 1.00 83.00 207 CYS A CA 1
ATOM 1576 C C . CYS A 1 207 ? -5.064 -2.088 21.503 1.00 83.00 207 CYS A C 1
ATOM 1578 O O . CYS A 1 207 ? -4.094 -2.730 21.102 1.00 83.00 207 CYS A O 1
ATOM 1580 N N . ARG A 1 208 ? -6.193 -2.668 21.919 1.00 86.31 208 ARG A N 1
ATOM 1581 C CA . ARG A 1 208 ? -6.504 -4.084 21.704 1.00 86.31 208 ARG A CA 1
ATOM 1582 C C . ARG A 1 208 ? -8.008 -4.240 21.518 1.00 86.31 208 ARG A C 1
ATOM 1584 O O . ARG A 1 208 ? -8.758 -4.126 22.486 1.00 86.31 208 ARG A O 1
ATOM 1591 N N . HIS A 1 209 ? -8.438 -4.474 20.285 1.00 86.12 209 HIS A N 1
ATOM 1592 C CA . HIS A 1 209 ? -9.853 -4.582 19.945 1.00 86.12 209 HIS A CA 1
ATOM 1593 C C . HIS A 1 209 ? -10.405 -5.985 20.213 1.00 86.12 209 HIS A C 1
ATOM 1595 O O . HIS A 1 209 ? -9.698 -6.989 20.115 1.00 86.12 209 HIS A O 1
ATOM 1601 N N . ASP A 1 210 ? -11.685 -6.037 20.580 1.00 81.50 210 ASP A N 1
ATOM 1602 C CA . ASP A 1 210 ? -12.461 -7.272 20.635 1.00 81.50 210 ASP A CA 1
ATOM 1603 C C . ASP A 1 210 ? -13.131 -7.491 19.268 1.00 81.50 210 ASP A C 1
ATOM 1605 O O .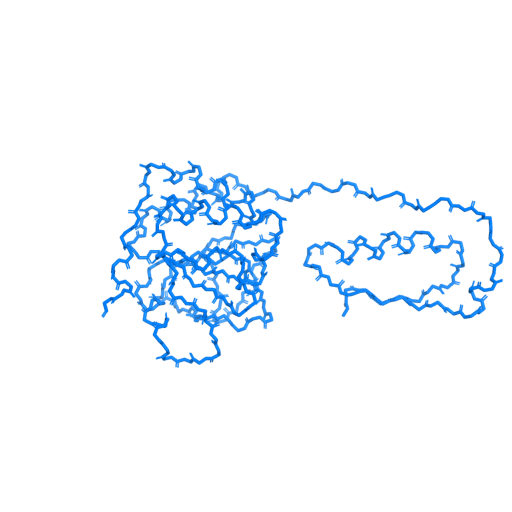 ASP A 1 210 ? -13.991 -6.690 18.891 1.00 81.50 210 ASP A O 1
ATOM 1609 N N . PRO A 1 211 ? -12.763 -8.542 18.512 1.00 77.56 211 PRO A N 1
ATOM 1610 C CA . PRO A 1 211 ? -13.348 -8.800 17.201 1.00 77.56 211 PRO A CA 1
ATOM 1611 C C . PRO A 1 211 ? -14.740 -9.453 17.281 1.00 77.56 211 PRO A C 1
ATOM 1613 O O . PRO A 1 211 ? -15.408 -9.570 16.257 1.00 77.56 211 PRO A O 1
ATOM 1616 N N . SER A 1 212 ? -15.217 -9.850 18.469 1.00 79.25 212 SER A N 1
ATOM 1617 C CA . SER A 1 212 ? -16.499 -10.554 18.660 1.00 79.25 212 SER A CA 1
ATOM 1618 C C . SER A 1 212 ? -17.725 -9.896 17.997 1.00 79.25 212 SER A C 1
ATOM 1620 O O . SER A 1 212 ? -18.549 -10.636 17.455 1.00 79.25 212 SER A O 1
ATOM 1622 N N . PRO A 1 213 ? -17.879 -8.552 17.965 1.00 77.38 213 PRO A N 1
ATOM 1623 C CA . PRO A 1 213 ? -19.012 -7.902 17.297 1.00 77.38 213 PRO A CA 1
ATOM 1624 C C . PRO A 1 213 ? -19.148 -8.251 15.808 1.00 77.38 213 PRO A C 1
ATOM 1626 O O . PRO A 1 213 ? -20.266 -8.314 15.299 1.00 77.38 213 PRO A O 1
ATOM 1629 N N . PHE A 1 214 ? -18.030 -8.548 15.138 1.00 75.31 214 PHE A N 1
ATOM 1630 C CA . PHE A 1 214 ? -17.984 -8.897 13.716 1.00 75.31 214 PHE A CA 1
ATOM 1631 C C . PHE A 1 214 ? -18.389 -10.349 13.420 1.00 75.31 214 PHE A C 1
ATOM 1633 O O . PHE A 1 214 ? -18.533 -10.720 12.253 1.00 75.31 214 PHE A O 1
ATOM 1640 N N . TYR A 1 215 ? -18.583 -11.163 14.463 1.00 73.19 215 TYR A N 1
ATOM 1641 C CA . TYR A 1 215 ? -18.971 -12.575 14.381 1.00 73.19 215 TYR A CA 1
ATOM 1642 C C . TYR A 1 215 ? -20.409 -12.861 14.844 1.00 73.19 215 TYR A C 1
ATOM 1644 O O . TYR A 1 215 ? -20.846 -14.013 14.789 1.00 73.19 215 TYR A O 1
ATOM 1652 N N . ALA A 1 216 ? -21.138 -11.832 15.289 1.00 62.91 216 ALA A N 1
ATOM 1653 C CA . ALA A 1 216 ? -22.543 -11.904 15.701 1.00 62.91 216 ALA A CA 1
ATOM 1654 C C . ALA A 1 216 ? -23.507 -11.642 14.526 1.00 62.91 216 ALA A C 1
ATOM 1656 O O . ALA A 1 216 ? -24.534 -12.354 14.430 1.00 62.91 216 ALA A O 1
#

pLDDT: mean 91.09, std 7.14, range [62.91, 98.38]

Solvent-accessible surface area (backbone atoms only — not comparable to full-atom values): 12315 Å² total; per-residue (Å²): 111,78,44,77,49,73,53,86,48,57,84,48,47,43,54,54,53,42,47,43,54,50,57,23,66,34,89,77,65,42,55,60,47,76,43,76,47,70,72,39,72,66,55,88,66,83,92,72,80,67,52,77,82,81,87,78,80,78,56,71,44,58,66,70,54,47,51,55,50,46,53,53,59,68,70,38,88,34,49,34,37,36,30,18,45,58,30,59,40,90,66,15,34,66,23,46,38,49,32,36,71,59,29,35,46,26,32,35,22,30,74,63,8,58,78,20,45,71,83,84,46,93,41,56,67,49,70,43,65,95,66,84,88,43,78,60,51,55,42,64,72,62,26,50,25,35,42,34,32,10,75,45,88,90,47,82,67,82,64,72,52,50,98,90,47,49,51,32,37,36,31,21,77,60,83,81,82,71,53,92,45,42,69,63,79,42,72,44,47,13,40,54,19,62,44,34,43,59,42,35,67,71,36,56,99,74,37,70,52,80,54,65,79,72,76,112

Mean predicted aligned error: 5.15 Å

Secondary structure (DSSP, 8-state):
--EEEE---GGGHHHHHHHHHHHHHSSSP--EEEE--HHHHT------PPPPPP-PPPP---HHHHHHHHHHHHH-SSEEEEE-GGG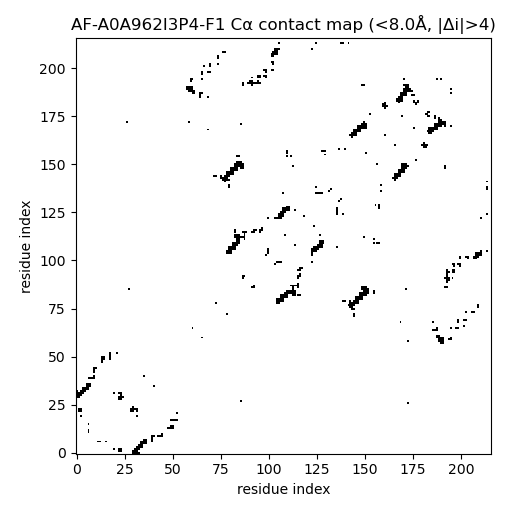SSTTHHHHHHHHHHHH---EEEETTTTTSS-TT-TTEEEEE-S-TTSHHHHHHHH-SEEEEES--TTSPPSS---TTS-EEEEEESS-----SS---SEEEES-HHHHHHHHHHHHTTT-----GGGG-

Radius of gyration: 21.12 Å; Cα contacts (8 Å, |Δi|>4): 397; chains: 1; boun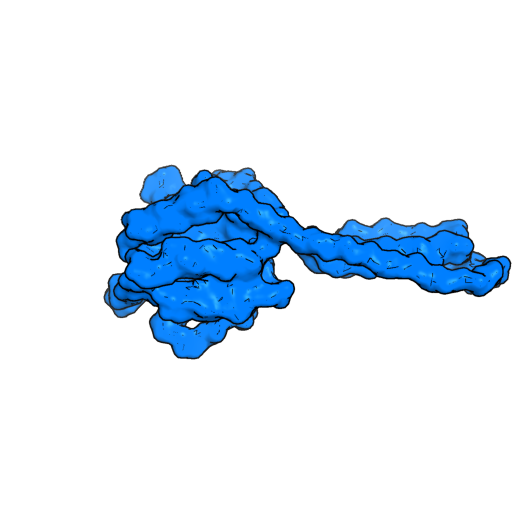ding box: 57×32×63 Å